Protein AF-A0A7Y7NQ68-F1 (afdb_monomer_lite)

Structure (mmCIF, N/CA/C/O backbone):
data_AF-A0A7Y7NQ68-F1
#
_entry.id   AF-A0A7Y7NQ68-F1
#
loop_
_atom_site.group_PDB
_atom_site.id
_atom_site.type_symbol
_atom_site.label_atom_id
_atom_site.label_alt_id
_atom_site.label_comp_id
_atom_site.label_asym_id
_atom_site.label_entity_id
_atom_site.label_seq_id
_atom_site.pdbx_PDB_ins_code
_atom_site.Cartn_x
_atom_site.Cartn_y
_atom_site.Cartn_z
_atom_site.occupancy
_atom_site.B_iso_or_equiv
_atom_site.auth_seq_id
_atom_site.auth_comp_id
_atom_site.auth_asym_id
_atom_site.auth_atom_id
_atom_site.pdbx_PDB_model_num
ATOM 1 N N . MET A 1 1 ? 1.092 -16.335 -10.294 1.00 65.44 1 MET A N 1
ATOM 2 C CA . MET A 1 1 ? 0.626 -16.164 -8.898 1.00 65.44 1 MET A CA 1
ATOM 3 C C . MET A 1 1 ? 0.948 -17.425 -8.107 1.00 65.44 1 MET A C 1
ATOM 5 O O . MET A 1 1 ? 1.089 -18.465 -8.743 1.00 65.44 1 MET A O 1
ATOM 9 N N . PRO A 1 2 ? 1.071 -17.362 -6.770 1.00 74.75 2 PRO A N 1
ATOM 10 C CA . PRO A 1 2 ? 1.065 -18.564 -5.931 1.00 74.75 2 PRO A CA 1
ATOM 11 C C . PRO A 1 2 ? -0.210 -19.392 -6.166 1.00 74.75 2 PRO A C 1
ATOM 13 O O . PRO A 1 2 ? -1.236 -18.831 -6.555 1.00 74.75 2 PRO A O 1
ATOM 16 N N . SER A 1 3 ? -0.164 -20.704 -5.926 1.00 80.62 3 SER A N 1
ATOM 17 C CA . SER A 1 3 ? -1.379 -21.524 -5.845 1.00 80.62 3 SER A CA 1
ATOM 18 C C . SER A 1 3 ? -2.268 -21.037 -4.694 1.00 80.62 3 SER A C 1
ATOM 20 O O . SER A 1 3 ? -1.765 -20.500 -3.706 1.00 80.62 3 SER A O 1
ATOM 22 N N . SER A 1 4 ? -3.589 -21.192 -4.834 1.00 90.38 4 SER A N 1
ATOM 23 C CA . SER A 1 4 ? -4.572 -20.734 -3.838 1.00 90.38 4 SER A CA 1
ATOM 24 C C . SER A 1 4 ? -4.444 -19.240 -3.498 1.00 90.38 4 SER A C 1
ATOM 26 O O . SER A 1 4 ? -4.345 -18.851 -2.335 1.00 90.38 4 SER A O 1
ATOM 28 N N . ALA A 1 5 ? -4.420 -18.391 -4.526 1.00 93.31 5 ALA A N 1
ATOM 29 C CA . ALA A 1 5 ? -4.319 -16.942 -4.390 1.00 93.31 5 ALA A CA 1
ATOM 30 C C . ALA A 1 5 ? -5.281 -16.219 -5.337 1.00 93.31 5 ALA A C 1
ATOM 32 O O . ALA A 1 5 ? -5.621 -16.735 -6.402 1.00 93.31 5 ALA A O 1
ATOM 33 N N . PHE A 1 6 ? -5.674 -15.001 -4.969 1.00 92.88 6 PHE A N 1
ATOM 34 C CA . PHE A 1 6 ? -6.394 -14.080 -5.844 1.00 92.88 6 PHE A CA 1
ATOM 35 C C . PHE A 1 6 ? -5.745 -12.693 -5.817 1.00 92.88 6 PHE A C 1
ATOM 37 O O . PHE A 1 6 ? -5.147 -12.280 -4.819 1.00 92.88 6 PHE A O 1
ATOM 44 N N . GLY A 1 7 ? -5.847 -11.991 -6.945 1.00 92.06 7 GLY A N 1
ATOM 45 C CA . GLY A 1 7 ? -5.339 -10.632 -7.108 1.00 92.06 7 GLY A CA 1
ATOM 46 C C . GLY A 1 7 ? -6.339 -9.579 -6.637 1.00 92.06 7 GLY A C 1
ATOM 47 O O . GLY A 1 7 ? -7.551 -9.796 -6.657 1.00 92.06 7 GLY A O 1
ATOM 48 N N . ALA A 1 8 ? -5.810 -8.435 -6.224 1.00 88.12 8 ALA A N 1
ATOM 49 C CA . ALA A 1 8 ? -6.551 -7.211 -5.971 1.00 88.12 8 ALA A CA 1
ATOM 50 C C . ALA A 1 8 ? -6.994 -6.533 -7.278 1.00 88.12 8 ALA A C 1
ATOM 52 O O . ALA A 1 8 ? -6.732 -7.021 -8.382 1.00 88.12 8 ALA A O 1
ATOM 53 N N . SER A 1 9 ? -7.647 -5.376 -7.148 1.00 82.75 9 SER A N 1
ATOM 54 C CA . SER A 1 9 ? -7.938 -4.522 -8.298 1.00 82.75 9 SER A CA 1
ATOM 55 C C . SER A 1 9 ? -6.653 -4.131 -9.035 1.00 82.75 9 SER A C 1
ATOM 57 O O . SER A 1 9 ? -5.642 -3.810 -8.413 1.00 82.75 9 SER A O 1
ATOM 59 N N . LEU A 1 10 ? -6.720 -4.125 -10.367 1.00 84.56 10 LEU A N 1
ATOM 60 C CA . LEU A 1 10 ? -5.645 -3.664 -11.256 1.00 84.56 10 LEU A CA 1
ATOM 61 C C . LEU A 1 10 ? -5.896 -2.240 -11.773 1.00 84.56 10 LEU A C 1
ATOM 63 O O . LEU A 1 10 ? -5.197 -1.740 -12.655 1.00 84.56 10 LEU A O 1
ATOM 67 N N . THR A 1 11 ? -6.931 -1.574 -11.254 1.00 74.31 11 THR A N 1
ATOM 68 C CA . THR A 1 11 ? -7.265 -0.202 -11.630 1.00 74.31 11 THR A CA 1
ATOM 69 C C . THR A 1 11 ? -6.090 0.708 -11.294 1.00 74.31 11 THR A C 1
ATOM 71 O O . THR A 1 11 ? -5.726 0.869 -10.129 1.00 74.31 11 THR A O 1
ATOM 74 N N . SER A 1 12 ? -5.488 1.310 -12.324 1.00 74.00 12 SER A N 1
ATOM 75 C CA . SER A 1 12 ? -4.336 2.221 -12.237 1.00 74.00 12 SER A CA 1
ATOM 76 C C . SER A 1 12 ? -3.005 1.624 -11.749 1.00 74.00 12 SER A C 1
ATOM 78 O O . SER A 1 12 ? -2.131 2.385 -11.343 1.00 74.00 12 SER A O 1
ATOM 80 N N . SER A 1 13 ? -2.800 0.304 -11.835 1.00 87.94 13 SER A N 1
ATOM 81 C CA . SER A 1 13 ? -1.554 -0.342 -11.383 1.00 87.94 13 SER A CA 1
ATOM 82 C C . SER A 1 13 ? -0.503 -0.580 -12.480 1.00 87.94 13 SER A C 1
ATOM 84 O O . SER A 1 13 ? 0.531 -1.197 -12.219 1.00 87.94 13 SER A O 1
ATOM 86 N N . VAL A 1 14 ? -0.746 -0.071 -13.692 1.00 92.31 14 VAL A N 1
ATOM 87 C CA . VAL A 1 14 ? 0.216 -0.064 -14.806 1.00 92.31 14 VAL A CA 1
ATOM 88 C C . VAL A 1 14 ? 1.053 1.214 -14.835 1.00 92.31 14 VAL A C 1
ATOM 90 O O . VAL A 1 14 ? 0.606 2.284 -14.386 1.00 92.31 14 VAL A O 1
ATOM 93 N N . ILE A 1 15 ? 2.267 1.107 -15.368 1.00 90.88 15 ILE A N 1
ATOM 94 C CA . ILE A 1 15 ? 3.157 2.233 -15.632 1.00 90.88 15 ILE A CA 1
ATOM 95 C C . ILE A 1 15 ? 3.900 2.046 -16.958 1.00 90.88 15 ILE A C 1
ATOM 97 O O . ILE A 1 15 ? 4.593 1.055 -17.162 1.00 90.88 15 ILE A O 1
ATOM 101 N N . ASP A 1 16 ? 3.777 3.059 -17.808 1.00 90.00 16 ASP A N 1
ATOM 102 C CA . ASP A 1 16 ? 4.680 3.375 -18.913 1.00 90.00 16 ASP A CA 1
ATOM 103 C C . ASP A 1 16 ? 5.695 4.411 -18.387 1.00 90.00 16 ASP A C 1
ATOM 105 O O . ASP A 1 16 ? 5.314 5.522 -17.976 1.00 90.00 16 ASP A O 1
ATOM 109 N N . VAL A 1 17 ? 6.970 4.021 -18.311 1.00 86.81 17 VAL A N 1
ATOM 110 C CA . VAL A 1 17 ? 8.075 4.886 -17.862 1.00 86.81 17 VAL A CA 1
ATOM 111 C C . VAL A 1 17 ? 8.651 5.730 -19.005 1.00 86.81 17 VAL A C 1
ATOM 113 O O . VAL A 1 17 ? 9.335 6.722 -18.731 1.00 86.81 17 VAL A O 1
ATOM 116 N N . ASP A 1 18 ? 8.284 5.409 -20.247 1.00 80.88 18 ASP A N 1
ATOM 117 C CA . ASP A 1 18 ? 8.721 6.011 -21.511 1.00 80.88 18 ASP A CA 1
ATOM 118 C C . ASP A 1 18 ? 7.757 7.090 -22.032 1.00 80.88 18 ASP A C 1
ATOM 120 O O . ASP A 1 18 ? 8.104 7.866 -22.925 1.00 80.88 18 ASP A O 1
ATOM 124 N N . LYS A 1 19 ? 6.558 7.212 -21.449 1.00 83.12 19 LYS A N 1
ATOM 125 C CA . LYS A 1 19 ? 5.462 8.106 -21.884 1.00 83.12 19 LYS A CA 1
ATOM 126 C C . LYS A 1 19 ? 5.825 9.576 -22.109 1.00 83.12 19 LYS A C 1
ATOM 128 O O . LYS A 1 19 ? 5.075 10.312 -22.745 1.00 83.12 19 LYS A O 1
ATOM 133 N N . TYR A 1 20 ? 6.924 10.051 -21.526 1.00 76.19 20 TYR A N 1
ATOM 134 C CA . TYR A 1 20 ? 7.375 11.439 -21.671 1.00 76.19 20 TYR A CA 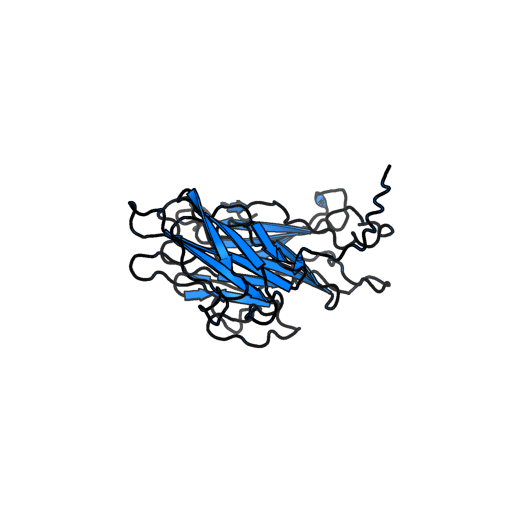1
ATOM 135 C C . TYR A 1 20 ? 8.236 11.666 -22.920 1.00 76.19 20 TYR A C 1
ATOM 137 O O . TYR A 1 20 ? 8.527 12.816 -23.247 1.00 76.19 20 TYR A O 1
ATOM 145 N N . GLN A 1 21 ? 8.627 10.602 -23.621 1.00 77.25 21 GLN A N 1
ATOM 146 C CA . GLN A 1 21 ? 9.445 10.656 -24.825 1.00 77.25 21 GLN A CA 1
ATOM 147 C C . GLN A 1 21 ? 8.806 9.818 -25.932 1.00 77.25 21 GLN A C 1
ATOM 149 O O . GLN A 1 21 ? 9.059 8.625 -26.063 1.00 77.25 21 GLN A O 1
ATOM 154 N N . ALA A 1 22 ? 8.035 10.487 -26.790 1.00 79.88 22 ALA A N 1
ATOM 155 C CA . ALA A 1 22 ? 7.333 9.867 -27.918 1.00 79.88 22 ALA A CA 1
ATOM 156 C C . ALA A 1 22 ? 8.252 9.134 -28.919 1.00 79.88 22 ALA A C 1
ATOM 158 O O . ALA A 1 22 ? 7.776 8.345 -29.727 1.00 79.88 22 ALA A O 1
ATOM 159 N N . ASN A 1 23 ? 9.561 9.402 -28.880 1.00 79.75 23 ASN A N 1
ATOM 160 C CA . ASN A 1 23 ? 10.547 8.813 -29.788 1.00 79.75 23 ASN A CA 1
ATOM 161 C C . ASN A 1 23 ? 11.142 7.492 -29.272 1.00 79.75 23 ASN A C 1
ATOM 163 O O . ASN A 1 23 ? 11.913 6.859 -29.991 1.00 79.75 23 ASN A O 1
ATOM 167 N N . LEU A 1 24 ? 10.845 7.094 -28.031 1.00 77.88 24 LEU A N 1
ATOM 168 C CA . LEU A 1 24 ? 11.312 5.820 -27.498 1.00 77.88 24 LEU A CA 1
ATOM 169 C C . LEU A 1 24 ? 10.449 4.662 -28.018 1.00 77.88 24 LEU A C 1
ATOM 171 O O . LEU A 1 24 ? 9.227 4.800 -28.058 1.00 77.88 24 LEU A O 1
ATOM 175 N N . PRO A 1 25 ? 11.044 3.497 -28.342 1.00 74.94 25 PRO A N 1
ATOM 176 C CA . PRO A 1 25 ? 10.288 2.328 -28.796 1.00 74.94 25 PRO A CA 1
ATOM 177 C C . PRO A 1 25 ? 9.204 1.841 -27.821 1.00 74.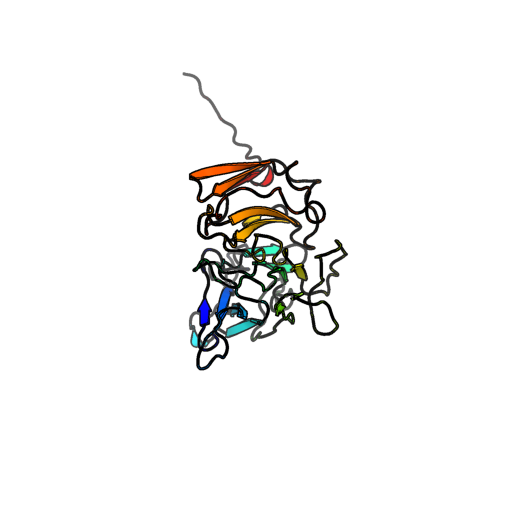94 25 PRO A C 1
ATOM 179 O O . PRO A 1 25 ? 8.238 1.233 -28.268 1.00 74.94 25 PRO A O 1
ATOM 182 N N . GLY A 1 26 ? 9.368 2.083 -26.514 1.00 78.00 26 GLY A N 1
ATOM 183 C CA . GLY A 1 26 ? 8.397 1.728 -25.473 1.00 78.00 26 GLY A CA 1
ATOM 184 C C . GLY A 1 26 ? 7.339 2.795 -25.194 1.00 78.00 26 GLY A C 1
ATOM 185 O O . GLY A 1 26 ? 6.465 2.578 -24.364 1.00 78.00 26 GLY A O 1
ATOM 186 N N . SER A 1 27 ? 7.371 3.941 -25.883 1.00 78.06 27 SER A N 1
ATOM 187 C CA . SER A 1 27 ? 6.363 4.981 -25.671 1.00 78.06 27 SER A CA 1
ATOM 188 C C . SER A 1 27 ? 4.967 4.450 -26.010 1.00 78.06 27 SER A C 1
ATOM 190 O O . SER A 1 27 ? 4.778 3.842 -27.065 1.00 78.06 27 SER A O 1
ATOM 192 N N . TYR A 1 28 ? 3.988 4.696 -25.133 1.00 81.19 28 TYR A N 1
ATOM 193 C CA . TYR A 1 28 ? 2.613 4.185 -25.230 1.00 81.19 28 TYR A CA 1
ATOM 194 C C . TYR A 1 28 ? 2.468 2.673 -24.993 1.00 81.19 28 TYR A C 1
ATOM 196 O O . TYR A 1 28 ? 1.414 2.105 -25.288 1.00 81.19 28 TYR A O 1
ATOM 204 N N . SER A 1 29 ? 3.497 2.027 -24.445 1.00 86.56 29 SER A N 1
ATOM 205 C CA . SER A 1 29 ? 3.462 0.643 -23.984 1.00 86.56 29 SER A CA 1
ATOM 206 C C . SER A 1 29 ? 3.672 0.616 -22.474 1.00 86.56 29 SER A C 1
ATOM 208 O O . SER A 1 29 ? 4.588 1.240 -21.951 1.00 86.56 29 SER A O 1
ATOM 210 N N . ASP A 1 30 ? 2.827 -0.118 -21.751 1.00 90.25 30 ASP A N 1
ATOM 211 C CA . ASP A 1 30 ? 3.028 -0.305 -20.316 1.00 90.25 30 ASP A CA 1
ATOM 212 C C . ASP A 1 30 ? 4.252 -1.205 -20.079 1.00 90.25 30 ASP A C 1
ATOM 214 O O . ASP A 1 30 ? 4.286 -2.363 -20.506 1.00 90.25 30 ASP A O 1
ATOM 218 N N . ASP A 1 31 ? 5.252 -0.697 -19.362 1.00 90.31 31 ASP A N 1
ATOM 219 C CA . ASP A 1 31 ? 6.475 -1.432 -19.032 1.00 90.31 31 ASP A CA 1
ATOM 220 C C . ASP A 1 31 ? 6.276 -2.389 -17.852 1.00 90.31 31 ASP A C 1
ATOM 222 O O . ASP A 1 31 ? 6.868 -3.476 -17.805 1.00 90.31 31 ASP A O 1
ATOM 226 N N . ALA A 1 32 ? 5.452 -1.981 -16.880 1.00 93.56 32 ALA A N 1
ATOM 227 C CA . ALA A 1 32 ? 5.202 -2.744 -15.667 1.00 93.56 32 ALA A CA 1
ATOM 228 C C . ALA A 1 32 ? 3.737 -2.703 -15.215 1.00 93.56 32 ALA A C 1
ATOM 230 O O . ALA A 1 32 ? 3.062 -1.678 -15.293 1.00 93.56 32 ALA A O 1
ATOM 231 N N . LEU A 1 33 ? 3.279 -3.828 -14.663 1.00 94.94 33 LEU A N 1
ATOM 232 C CA . LEU A 1 33 ? 1.998 -3.993 -13.979 1.00 94.94 33 LEU A CA 1
ATOM 233 C C . LEU A 1 33 ? 2.242 -4.520 -12.561 1.00 94.94 33 LEU A C 1
ATOM 235 O O . LEU A 1 33 ? 2.887 -5.556 -12.373 1.00 94.94 33 LEU A O 1
ATOM 239 N N . TYR A 1 34 ? 1.667 -3.848 -11.567 1.00 96.31 34 TYR A N 1
ATOM 240 C CA . TYR A 1 34 ? 1.737 -4.253 -10.164 1.00 96.31 34 TYR A CA 1
ATOM 241 C C . TYR A 1 34 ? 0.428 -4.881 -9.696 1.00 96.31 34 TYR A C 1
ATOM 243 O O . TYR A 1 34 ? -0.662 -4.404 -10.013 1.00 96.31 34 TYR A O 1
ATOM 251 N N . ILE A 1 35 ? 0.532 -5.969 -8.934 1.00 95.88 35 ILE A N 1
ATOM 252 C CA . ILE A 1 35 ? -0.625 -6.755 -8.501 1.00 95.88 35 ILE A CA 1
ATOM 253 C C . ILE A 1 35 ? -0.494 -7.043 -7.010 1.00 95.88 35 ILE A C 1
ATOM 255 O O . ILE A 1 35 ? 0.313 -7.881 -6.601 1.00 95.88 35 ILE A O 1
ATOM 259 N N . GLY A 1 36 ? -1.303 -6.367 -6.195 1.00 95.94 36 GLY A N 1
ATOM 260 C CA . GLY A 1 36 ? -1.551 -6.804 -4.823 1.00 95.94 36 GLY A CA 1
ATOM 261 C C . GLY A 1 36 ? -2.242 -8.165 -4.843 1.00 95.94 36 GLY A C 1
ATOM 262 O O . GLY A 1 36 ? -3.072 -8.420 -5.715 1.00 95.94 36 GLY A O 1
ATOM 263 N N . TYR A 1 37 ? -1.889 -9.069 -3.937 1.00 95.75 37 TYR A N 1
ATOM 264 C CA . TYR A 1 37 ? -2.550 -10.367 -3.859 1.00 95.75 37 TYR A CA 1
ATOM 265 C C . TYR A 1 37 ? -2.748 -10.831 -2.425 1.00 95.75 37 TYR A C 1
ATOM 267 O O . TYR A 1 37 ? -2.027 -10.453 -1.498 1.00 95.75 37 TYR A O 1
ATOM 275 N N . THR A 1 38 ? -3.726 -11.717 -2.280 1.00 94.94 38 THR A N 1
ATOM 276 C CA . THR A 1 38 ? -4.011 -12.468 -1.062 1.00 94.94 38 THR A CA 1
ATOM 277 C C . THR A 1 38 ? -3.884 -13.953 -1.372 1.00 94.94 38 THR A C 1
ATOM 279 O O . THR A 1 38 ? -4.321 -14.404 -2.432 1.00 94.94 38 THR A O 1
ATOM 282 N N . ARG A 1 39 ? -3.278 -14.719 -0.466 1.00 93.62 39 ARG A N 1
ATOM 283 C CA . ARG A 1 39 ? -3.141 -16.172 -0.583 1.00 93.62 39 ARG A CA 1
ATOM 284 C C . ARG A 1 39 ? -3.600 -16.895 0.672 1.00 93.62 39 ARG A C 1
ATOM 286 O O . ARG A 1 39 ? -3.492 -16.373 1.784 1.00 93.62 39 ARG A O 1
ATOM 293 N N . GLY A 1 40 ? -4.102 -18.096 0.439 1.00 91.94 40 GLY A N 1
ATOM 294 C CA . GLY A 1 40 ? -4.511 -19.039 1.456 1.00 91.94 40 GLY A CA 1
ATOM 295 C C . GLY A 1 40 ? -3.327 -19.748 2.108 1.00 91.94 40 GLY A C 1
ATOM 296 O O . GLY A 1 40 ? -2.364 -20.103 1.430 1.00 91.94 40 GLY A O 1
ATOM 297 N N . GLU A 1 41 ? -3.428 -19.995 3.407 1.00 86.56 41 GLU A N 1
ATOM 298 C CA . GLU A 1 41 ? -2.540 -20.859 4.176 1.00 86.56 41 GLU A CA 1
ATOM 299 C C . GLU A 1 41 ? -3.365 -21.886 4.981 1.00 86.56 41 GLU A C 1
ATOM 301 O O . GLU A 1 41 ? -4.429 -21.531 5.500 1.00 86.56 41 GLU A O 1
ATOM 306 N N . PRO A 1 42 ? -2.905 -23.148 5.085 1.00 87.75 42 PRO A N 1
ATOM 307 C CA . PRO A 1 42 ? -1.833 -23.731 4.275 1.00 87.75 42 PRO A CA 1
ATOM 308 C C . PRO A 1 42 ? -2.238 -23.795 2.791 1.00 87.75 42 PRO A C 1
ATOM 310 O O . PRO A 1 42 ? -3.392 -24.047 2.458 1.00 87.75 42 PRO A O 1
ATOM 313 N N . VAL A 1 43 ? -1.282 -23.592 1.880 1.00 84.06 43 VAL A N 1
ATOM 314 C CA . VAL A 1 43 ? -1.536 -23.444 0.427 1.00 84.06 43 VAL A CA 1
ATOM 315 C C . VAL A 1 43 ? -2.392 -24.569 -0.185 1.00 84.06 43 VAL A C 1
ATOM 317 O O . VAL A 1 43 ? -3.225 -24.306 -1.054 1.00 84.06 43 VAL A O 1
ATOM 320 N N . ALA A 1 44 ? -2.198 -25.819 0.249 1.00 86.69 44 ALA A N 1
ATOM 321 C CA . ALA A 1 44 ? -2.893 -26.984 -0.308 1.00 86.69 44 ALA A CA 1
ATOM 322 C C . ALA A 1 44 ? -4.373 -27.077 0.106 1.00 86.69 44 ALA A C 1
ATOM 324 O O . ALA A 1 44 ? -5.194 -27.565 -0.665 1.00 86.69 44 ALA A O 1
ATOM 325 N N . THR A 1 45 ? -4.712 -26.616 1.313 1.00 88.69 45 THR A N 1
ATOM 326 C CA . THR A 1 45 ? -6.076 -26.621 1.868 1.00 88.69 45 THR A CA 1
ATOM 327 C C . THR A 1 45 ? -6.298 -25.330 2.661 1.00 88.69 45 THR A C 1
ATOM 329 O O . THR A 1 45 ? -6.234 -25.341 3.887 1.00 88.69 45 THR A O 1
ATOM 332 N N . PRO A 1 46 ? -6.506 -24.192 1.972 1.00 89.94 46 PRO A N 1
ATOM 333 C CA . PRO A 1 46 ? -6.606 -22.890 2.621 1.00 89.94 46 PRO A CA 1
ATOM 334 C C . PRO A 1 46 ? -7.674 -22.841 3.712 1.00 89.94 46 PRO A C 1
ATOM 336 O O . PRO A 1 46 ? -8.864 -22.961 3.419 1.00 89.94 46 PRO A O 1
ATOM 339 N N . THR A 1 47 ? -7.257 -22.596 4.951 1.00 88.31 47 THR A N 1
ATOM 340 C CA . THR A 1 47 ? -8.161 -22.300 6.073 1.00 88.31 47 THR A CA 1
ATOM 341 C C . THR A 1 47 ? -8.137 -20.819 6.423 1.00 88.31 47 THR A C 1
ATOM 343 O O . THR A 1 47 ? -9.160 -20.266 6.815 1.00 88.31 47 THR A O 1
ATOM 346 N N . ASP A 1 48 ? -7.000 -20.158 6.192 1.00 88.44 48 ASP A N 1
ATOM 347 C CA . ASP A 1 48 ? -6.784 -18.748 6.491 1.00 88.44 48 ASP A CA 1
ATOM 348 C C . ASP A 1 48 ? -6.280 -17.987 5.268 1.00 88.44 48 ASP A C 1
ATOM 350 O O . ASP A 1 48 ? -5.397 -18.444 4.554 1.00 88.44 48 ASP A O 1
ATOM 354 N N . TRP A 1 49 ? -6.786 -16.775 5.047 1.00 92.44 49 TRP A N 1
ATOM 355 C CA . TRP A 1 49 ? -6.411 -15.930 3.902 1.00 92.44 49 TRP A CA 1
ATOM 356 C C . TRP A 1 49 ? -5.677 -14.666 4.359 1.00 92.44 49 TRP A C 1
ATOM 358 O O . TRP A 1 49 ? -5.982 -13.551 3.942 1.00 92.44 49 TRP A O 1
ATOM 368 N N . ASN A 1 50 ? -4.736 -14.836 5.286 1.00 91.38 50 ASN A N 1
ATOM 369 C CA . ASN A 1 50 ? -4.071 -13.729 5.986 1.00 91.38 50 ASN A CA 1
ATOM 370 C C . ASN A 1 50 ? -2.626 -13.512 5.500 1.00 91.38 50 ASN A C 1
ATOM 372 O O . ASN A 1 50 ? -1.845 -12.799 6.129 1.00 91.38 50 ASN A O 1
ATOM 376 N N . LYS A 1 51 ? -2.247 -14.137 4.379 1.00 91.75 51 LYS A N 1
ATOM 377 C CA . LYS A 1 51 ? -0.951 -13.953 3.716 1.00 91.75 51 LYS A CA 1
ATOM 378 C C . LYS A 1 51 ? -1.146 -13.366 2.324 1.00 91.75 51 LYS A C 1
ATOM 380 O O . LYS A 1 51 ? -2.239 -13.379 1.766 1.00 91.75 51 LYS A O 1
ATOM 385 N N . GLY A 1 52 ? -0.070 -12.834 1.762 1.00 94.25 52 GLY A N 1
ATOM 386 C CA . GLY A 1 52 ? -0.120 -12.118 0.497 1.00 94.25 52 GLY A CA 1
ATOM 387 C C . GLY A 1 52 ? 1.104 -11.243 0.291 1.00 94.25 52 GLY A C 1
ATOM 388 O O . GLY A 1 52 ? 2.112 -11.388 0.989 1.00 94.25 52 GLY A O 1
ATOM 389 N N . GLY A 1 53 ? 1.002 -10.340 -0.676 1.00 95.31 53 GLY A N 1
ATOM 390 C CA . GLY A 1 53 ? 2.052 -9.386 -0.992 1.00 95.31 53 GLY A CA 1
ATOM 391 C C . GLY A 1 53 ? 1.804 -8.680 -2.316 1.00 95.31 53 GLY A C 1
ATOM 392 O O . GLY A 1 53 ? 0.658 -8.461 -2.704 1.00 95.31 53 GLY A O 1
ATOM 393 N N . VAL A 1 54 ? 2.888 -8.345 -3.015 1.00 96.50 54 VAL A N 1
ATOM 394 C CA . VAL A 1 54 ? 2.842 -7.629 -4.294 1.00 96.50 54 VAL A CA 1
ATOM 395 C C . VAL A 1 54 ? 3.649 -8.380 -5.346 1.00 96.50 54 VAL A C 1
ATOM 397 O O . VAL A 1 54 ? 4.810 -8.736 -5.128 1.00 96.50 54 VAL A O 1
ATOM 400 N N . LEU A 1 55 ? 3.026 -8.613 -6.497 1.00 96.06 55 LEU A N 1
ATOM 401 C CA . LEU A 1 55 ? 3.668 -9.114 -7.706 1.00 96.06 55 LEU A CA 1
ATOM 402 C C . LEU A 1 55 ? 3.967 -7.963 -8.663 1.00 96.06 55 LEU A C 1
ATOM 404 O O . LEU A 1 55 ? 3.274 -6.945 -8.672 1.00 96.06 55 LEU A O 1
ATOM 408 N N . ARG A 1 56 ? 4.965 -8.188 -9.509 1.00 95.81 56 ARG A N 1
ATOM 409 C CA . ARG A 1 56 ? 5.330 -7.347 -10.642 1.00 95.81 56 ARG A CA 1
ATOM 410 C C . ARG A 1 56 ? 5.344 -8.189 -11.899 1.00 95.81 56 ARG A C 1
ATOM 412 O O . ARG A 1 56 ? 5.984 -9.240 -11.920 1.00 95.81 56 ARG A O 1
ATOM 419 N N . LEU A 1 57 ? 4.672 -7.706 -12.928 1.00 94.69 57 LEU A N 1
ATOM 420 C CA . LEU A 1 57 ? 4.786 -8.187 -14.293 1.00 94.69 57 LEU A CA 1
ATOM 421 C C . LEU A 1 57 ? 5.545 -7.130 -15.094 1.00 94.69 57 LEU A C 1
ATOM 423 O O . LEU A 1 57 ? 5.141 -5.973 -15.092 1.00 94.69 57 LEU A O 1
ATOM 427 N N . LEU A 1 58 ? 6.641 -7.524 -15.739 1.00 94.38 58 LEU A N 1
ATOM 428 C CA . LEU A 1 58 ? 7.438 -6.680 -16.629 1.00 94.38 58 LEU A CA 1
ATOM 429 C C . LEU A 1 58 ? 7.257 -7.147 -18.069 1.00 94.38 58 LEU A C 1
ATOM 431 O O . LEU A 1 58 ? 7.432 -8.335 -18.350 1.00 94.38 58 LEU A O 1
ATOM 435 N N . THR A 1 59 ? 6.916 -6.220 -18.962 1.00 92.25 59 THR A N 1
ATOM 436 C CA . THR A 1 59 ? 6.648 -6.515 -20.379 1.00 92.25 59 THR A CA 1
ATOM 437 C C . THR A 1 59 ? 7.898 -6.412 -21.248 1.00 92.25 59 THR A C 1
ATOM 439 O O . THR A 1 59 ? 7.968 -7.034 -22.307 1.00 92.25 59 THR A O 1
ATOM 442 N N . TYR A 1 60 ? 8.889 -5.626 -20.809 1.00 88.19 60 TYR A N 1
ATOM 443 C CA . TYR A 1 60 ? 10.115 -5.310 -21.554 1.00 88.19 60 TYR A CA 1
ATOM 444 C C . TYR A 1 60 ? 9.857 -4.759 -22.966 1.00 88.19 60 TYR A C 1
ATOM 446 O O . TYR A 1 60 ? 10.651 -4.998 -23.882 1.00 88.19 60 TYR A O 1
ATOM 454 N N . ASN A 1 61 ? 8.728 -4.068 -23.158 1.00 85.31 61 ASN A N 1
ATOM 455 C CA . ASN A 1 61 ? 8.277 -3.581 -24.465 1.00 85.31 61 ASN A CA 1
ATOM 456 C C . ASN A 1 61 ? 8.197 -4.693 -25.525 1.00 85.31 61 ASN A C 1
ATOM 458 O O . ASN A 1 61 ? 8.428 -4.474 -26.713 1.00 85.31 61 ASN A O 1
ATOM 462 N N . GLN A 1 62 ? 7.897 -5.919 -25.086 1.00 86.94 62 GLN A N 1
ATOM 463 C CA . GLN A 1 62 ? 7.720 -7.074 -25.955 1.00 86.94 62 GLN A CA 1
ATOM 464 C C . GLN A 1 62 ? 6.239 -7.306 -26.226 1.00 86.94 62 GLN A C 1
ATOM 466 O O . GLN A 1 62 ? 5.437 -7.409 -25.301 1.00 86.94 62 GLN A O 1
ATOM 471 N N . PHE A 1 63 ? 5.887 -7.487 -27.497 1.00 86.94 63 PHE A N 1
ATOM 472 C CA . PHE A 1 63 ? 4.516 -7.818 -27.888 1.00 86.94 63 PHE A CA 1
ATOM 473 C C . PHE A 1 63 ? 4.083 -9.212 -27.404 1.00 86.94 63 PHE A C 1
ATOM 475 O O . PHE A 1 63 ? 2.914 -9.435 -27.106 1.00 86.94 63 PHE A O 1
ATOM 482 N N . SER A 1 64 ? 5.021 -10.164 -27.332 1.00 90.94 64 SER A N 1
ATOM 483 C CA . SER A 1 64 ? 4.731 -11.544 -26.932 1.00 90.94 64 SER A CA 1
ATOM 484 C C . SER A 1 64 ? 4.721 -11.697 -25.406 1.00 90.94 64 SER A C 1
ATOM 486 O O . SER A 1 64 ? 5.774 -11.513 -24.787 1.00 90.94 64 SER A O 1
ATOM 488 N N . PRO A 1 65 ? 3.606 -12.148 -24.793 1.00 91.44 65 PRO A N 1
ATOM 489 C CA . PRO A 1 65 ? 3.544 -12.409 -23.355 1.00 91.44 65 PRO A CA 1
ATOM 490 C C . PRO A 1 65 ? 4.503 -13.499 -22.868 1.00 91.44 65 PRO A C 1
ATOM 492 O O . PRO A 1 65 ? 4.822 -13.551 -21.685 1.00 91.44 65 PRO A O 1
ATOM 495 N N . ALA A 1 66 ? 4.996 -14.359 -23.767 1.00 92.62 66 ALA A N 1
ATOM 496 C CA . ALA A 1 66 ? 6.005 -15.364 -23.434 1.00 92.62 66 ALA A CA 1
ATOM 497 C C . ALA A 1 66 ? 7.353 -14.744 -23.024 1.00 92.62 66 ALA A C 1
ATOM 499 O O . ALA A 1 66 ? 8.145 -15.397 -22.351 1.00 92.62 66 ALA A O 1
ATOM 500 N N . ASN A 1 67 ? 7.597 -13.488 -23.411 1.00 90.81 67 ASN A N 1
ATOM 501 C CA . ASN A 1 67 ? 8.800 -12.740 -23.054 1.00 90.81 67 ASN A CA 1
ATOM 502 C C . ASN A 1 67 ? 8.595 -11.861 -21.811 1.00 90.81 67 ASN A C 1
ATOM 504 O O . ASN A 1 67 ? 9.520 -11.162 -21.399 1.00 90.81 67 ASN A O 1
ATOM 508 N N . TRP A 1 68 ? 7.394 -11.859 -21.227 1.00 92.75 68 TRP A N 1
ATOM 509 C CA . TRP A 1 68 ? 7.108 -11.107 -20.011 1.00 92.75 68 TRP A CA 1
ATOM 510 C C . TRP A 1 68 ? 7.586 -11.881 -18.786 1.00 92.75 68 TRP A C 1
ATOM 512 O O . TRP A 1 68 ? 7.537 -13.110 -18.739 1.00 92.75 68 TRP A O 1
ATOM 522 N N . SER A 1 69 ? 8.022 -11.155 -17.760 1.00 94.06 69 SER A N 1
ATOM 523 C CA . SER A 1 69 ? 8.498 -11.750 -16.510 1.00 94.06 69 SER A CA 1
ATOM 524 C C . SER A 1 69 ? 7.579 -11.387 -15.357 1.00 94.06 69 SER A C 1
ATOM 526 O O . SER A 1 69 ? 7.320 -10.211 -15.106 1.00 94.06 69 SER A O 1
ATOM 528 N N . VAL A 1 70 ? 7.108 -12.398 -14.621 1.00 93.75 70 VAL A N 1
ATOM 529 C CA . VAL A 1 70 ? 6.350 -12.210 -13.380 1.00 93.75 70 VAL A CA 1
ATOM 530 C C . VAL A 1 70 ? 7.239 -12.552 -12.192 1.00 93.75 70 VAL A C 1
ATOM 532 O O . VAL A 1 70 ? 7.818 -13.632 -12.122 1.00 93.75 70 VAL A O 1
ATOM 535 N N . SER A 1 71 ? 7.319 -11.647 -11.223 1.00 95.00 71 SER A N 1
ATOM 536 C CA . SER A 1 71 ? 8.153 -11.792 -10.028 1.00 95.00 71 SER A CA 1
ATOM 537 C C . SER A 1 71 ? 7.440 -11.263 -8.784 1.00 95.00 71 SER A C 1
ATOM 539 O O . SER A 1 71 ? 6.480 -10.498 -8.872 1.00 95.00 71 SER A O 1
ATOM 541 N N . LYS A 1 72 ? 7.877 -11.706 -7.602 1.00 94.81 72 LYS A N 1
ATOM 542 C CA . LYS A 1 72 ? 7.386 -11.190 -6.318 1.00 94.81 72 LYS A CA 1
ATOM 543 C C . LYS A 1 72 ? 8.245 -9.995 -5.921 1.00 94.81 72 LYS A C 1
ATOM 545 O O . LYS A 1 72 ? 9.458 -10.140 -5.832 1.00 94.81 72 LYS A O 1
ATOM 550 N N . ILE A 1 73 ? 7.627 -8.850 -5.643 1.00 95.00 73 ILE A N 1
ATOM 551 C CA . ILE A 1 73 ? 8.329 -7.739 -4.987 1.00 95.00 73 ILE A CA 1
ATOM 552 C C . ILE A 1 73 ? 8.351 -7.985 -3.483 1.00 95.00 73 ILE A C 1
ATOM 554 O O . ILE A 1 73 ? 9.403 -7.895 -2.868 1.00 95.00 73 ILE A O 1
ATOM 558 N N . LEU A 1 74 ? 7.198 -8.324 -2.905 1.00 94.62 74 LEU A N 1
ATOM 559 C CA . LEU A 1 74 ? 7.042 -8.658 -1.491 1.00 94.62 74 LEU A CA 1
ATOM 560 C C . LEU A 1 74 ? 6.100 -9.854 -1.337 1.00 94.62 74 LEU A C 1
ATOM 562 O O . LEU A 1 74 ? 5.177 -10.047 -2.132 1.00 94.62 74 LEU A O 1
ATOM 566 N N . ASP A 1 75 ? 6.319 -10.647 -0.294 1.00 93.62 75 ASP A N 1
ATOM 567 C CA . ASP A 1 75 ? 5.497 -11.798 0.083 1.00 93.62 75 ASP A CA 1
ATOM 568 C C . ASP A 1 75 ? 5.533 -11.963 1.607 1.00 93.62 75 ASP A C 1
ATOM 570 O O . ASP A 1 75 ? 6.493 -11.567 2.257 1.00 93.62 75 ASP A O 1
ATOM 574 N N . GLY A 1 76 ? 4.482 -12.533 2.189 1.00 92.06 76 GLY A N 1
ATOM 575 C CA . GLY A 1 76 ? 4.387 -12.780 3.627 1.00 92.06 76 GLY A CA 1
ATOM 576 C C . GLY A 1 76 ? 4.123 -11.533 4.476 1.00 92.06 76 GLY A C 1
ATOM 577 O O . GLY A 1 76 ? 4.154 -11.628 5.703 1.00 92.06 76 GLY A O 1
ATOM 578 N N . ILE A 1 77 ? 3.825 -10.387 3.858 1.00 94.00 77 ILE A N 1
ATOM 579 C CA . ILE A 1 77 ? 3.530 -9.123 4.556 1.00 94.00 77 ILE A CA 1
ATOM 580 C C . ILE A 1 77 ? 2.081 -9.014 5.050 1.00 94.00 77 ILE A C 1
ATOM 582 O O . ILE A 1 77 ? 1.788 -8.170 5.887 1.00 94.00 77 ILE A O 1
ATOM 586 N N . GLY A 1 78 ? 1.188 -9.870 4.551 1.00 94.25 78 GLY A N 1
ATOM 587 C CA . GLY A 1 78 ? -0.256 -9.800 4.792 1.00 94.25 78 GLY A CA 1
ATOM 588 C C . GLY A 1 78 ? -1.041 -9.724 3.477 1.00 94.25 78 GLY A C 1
ATOM 589 O O . GLY A 1 78 ? -0.431 -9.642 2.407 1.00 94.25 78 GLY A O 1
ATOM 590 N N . PRO A 1 79 ? -2.380 -9.799 3.521 1.00 95.38 79 PRO A N 1
ATOM 591 C CA . PRO A 1 79 ? -3.213 -9.692 2.326 1.00 95.38 79 PRO A CA 1
ATOM 592 C C . PRO A 1 79 ? -3.130 -8.275 1.750 1.00 95.38 79 PRO A C 1
ATOM 594 O O . PRO A 1 79 ? -3.260 -7.312 2.496 1.00 95.38 79 PRO A O 1
ATOM 597 N N . VAL A 1 80 ? -2.957 -8.124 0.437 1.00 95.88 80 VAL A N 1
ATOM 598 C CA . VAL A 1 80 ? -3.097 -6.824 -0.245 1.00 95.88 80 VAL A CA 1
ATOM 599 C C . VAL A 1 80 ? -4.328 -6.912 -1.138 1.00 95.88 80 VAL A C 1
ATOM 601 O O . VAL A 1 80 ? -4.296 -7.604 -2.154 1.00 95.88 80 VAL A O 1
ATOM 604 N N . ALA A 1 81 ? -5.430 -6.282 -0.718 1.00 93.31 81 ALA A N 1
ATOM 605 C CA . ALA A 1 81 ? -6.726 -6.366 -1.401 1.00 93.31 81 ALA A CA 1
ATOM 606 C C . ALA A 1 81 ? -7.112 -5.098 -2.190 1.00 93.31 81 ALA A C 1
ATOM 608 O O . ALA A 1 81 ? -8.026 -5.162 -3.015 1.00 93.31 81 ALA A O 1
ATOM 609 N N . SER A 1 82 ? -6.435 -3.970 -1.953 1.00 92.19 82 SER A N 1
ATOM 610 C CA . SER A 1 82 ? -6.566 -2.734 -2.739 1.00 92.19 82 SER A CA 1
ATOM 611 C C . SER A 1 82 ? -5.561 -2.695 -3.894 1.00 92.19 82 SER A C 1
ATOM 613 O O . SER A 1 82 ? -4.604 -3.473 -3.922 1.00 92.19 82 SER A O 1
ATOM 615 N N . THR A 1 83 ? -5.742 -1.761 -4.829 1.00 92.38 83 THR A N 1
ATOM 616 C CA . THR A 1 83 ? -4.763 -1.514 -5.896 1.00 92.38 83 THR A CA 1
ATOM 617 C C . THR A 1 83 ? -3.394 -1.100 -5.342 1.00 92.38 83 THR A C 1
ATOM 619 O O . THR A 1 83 ? -3.284 -0.564 -4.232 1.00 92.38 83 THR A O 1
ATOM 622 N N . VAL A 1 84 ? -2.348 -1.332 -6.138 1.00 95.38 84 VAL A N 1
ATOM 623 C CA . VAL A 1 84 ? -0.993 -0.830 -5.884 1.00 95.38 84 VAL A CA 1
ATOM 624 C C . VAL A 1 84 ? -0.824 0.476 -6.646 1.00 95.38 84 VAL A C 1
ATOM 626 O O . VAL A 1 84 ? -0.696 0.491 -7.872 1.00 95.38 84 VAL A O 1
ATOM 629 N N . THR A 1 85 ? -0.829 1.581 -5.909 1.00 94.56 85 THR A N 1
ATOM 630 C CA . THR A 1 85 ? -0.665 2.921 -6.469 1.00 94.56 85 THR A CA 1
ATOM 631 C C . THR A 1 85 ? 0.813 3.206 -6.699 1.00 94.56 85 THR A C 1
ATOM 633 O O . THR A 1 85 ? 1.663 2.776 -5.929 1.00 94.56 85 THR A O 1
ATOM 636 N N . ARG A 1 86 ? 1.138 3.958 -7.749 1.00 92.69 86 ARG A N 1
ATOM 637 C CA . ARG A 1 86 ? 2.517 4.246 -8.158 1.00 92.69 86 ARG A CA 1
ATOM 638 C C . ARG A 1 86 ? 2.788 5.731 -8.356 1.00 92.69 86 ARG A C 1
ATOM 640 O O . ARG A 1 86 ? 1.905 6.452 -8.827 1.00 92.69 86 ARG A O 1
ATOM 647 N N . LEU A 1 87 ? 4.021 6.147 -8.075 1.00 90.19 87 LEU A N 1
ATOM 648 C CA . LEU A 1 87 ? 4.593 7.439 -8.464 1.00 90.19 87 LEU A CA 1
ATOM 649 C C . LEU A 1 87 ? 5.972 7.237 -9.086 1.00 90.19 87 LEU A C 1
ATOM 651 O O . LEU A 1 87 ? 6.766 6.439 -8.601 1.00 90.19 87 LEU A O 1
ATOM 655 N N . GLN A 1 88 ? 6.277 8.007 -10.124 1.00 88.12 88 GLN A N 1
ATOM 656 C CA . GLN A 1 88 ? 7.612 8.053 -10.712 1.00 88.12 88 GLN A CA 1
ATOM 657 C C . GLN A 1 88 ? 8.324 9.313 -10.217 1.00 88.12 88 GLN A C 1
ATOM 659 O O . GLN A 1 88 ? 7.936 10.430 -10.566 1.00 88.12 88 GLN A O 1
ATOM 664 N N . ASP A 1 89 ? 9.359 9.132 -9.403 1.00 83.19 89 ASP A N 1
ATOM 665 C CA . ASP A 1 89 ? 10.268 10.200 -9.004 1.00 83.19 89 ASP A CA 1
ATOM 666 C C . ASP A 1 89 ? 11.303 10.401 -10.111 1.00 83.19 89 ASP A C 1
ATOM 668 O O . ASP A 1 89 ? 12.207 9.587 -10.296 1.00 83.19 89 ASP A O 1
ATOM 672 N N . LYS A 1 90 ? 11.154 11.498 -10.854 1.00 77.69 90 LYS A N 1
ATOM 673 C CA . LYS A 1 90 ? 12.047 11.861 -11.959 1.00 77.69 90 LYS A CA 1
ATOM 674 C C . LYS A 1 90 ? 13.386 12.431 -11.501 1.00 77.69 90 LYS A C 1
ATOM 676 O O . LYS A 1 90 ? 14.320 12.444 -12.284 1.00 77.69 90 LYS A O 1
ATOM 681 N N . THR A 1 91 ? 13.468 12.929 -10.270 1.00 79.31 91 THR A N 1
ATOM 682 C CA . THR A 1 91 ? 14.675 13.584 -9.745 1.00 79.31 91 THR A CA 1
ATOM 683 C C . THR A 1 91 ? 15.637 12.561 -9.157 1.00 79.31 91 THR A C 1
ATOM 685 O O . THR A 1 91 ? 16.849 12.744 -9.203 1.00 79.31 91 THR A O 1
ATOM 688 N N . LYS A 1 92 ? 15.095 11.503 -8.544 1.00 80.50 92 LYS A N 1
ATOM 689 C CA . LYS A 1 92 ? 15.873 10.400 -7.959 1.00 80.50 92 LYS A CA 1
ATOM 690 C C . LYS A 1 92 ? 15.746 9.095 -8.736 1.00 80.50 92 LYS A C 1
ATOM 692 O O . LYS A 1 92 ? 16.219 8.077 -8.243 1.00 80.50 92 LYS A O 1
ATOM 697 N N . HIS A 1 93 ? 15.078 9.136 -9.888 1.00 83.19 93 HIS A N 1
ATOM 698 C CA . HIS A 1 93 ? 14.915 8.017 -10.811 1.00 83.19 93 HIS A CA 1
ATOM 699 C C . HIS A 1 93 ? 14.398 6.744 -10.127 1.00 83.19 93 HIS A C 1
ATOM 701 O O . HIS A 1 93 ? 14.923 5.653 -10.319 1.00 83.19 93 HIS A O 1
ATOM 707 N N . ASN A 1 94 ? 13.336 6.885 -9.329 1.00 88.62 94 ASN A N 1
ATOM 708 C CA . ASN A 1 94 ? 12.696 5.768 -8.634 1.00 88.62 94 ASN A CA 1
ATOM 709 C C . ASN A 1 94 ? 11.248 5.600 -9.092 1.00 88.62 94 ASN A C 1
ATOM 711 O O . ASN A 1 94 ? 10.517 6.582 -9.231 1.00 88.62 94 ASN A O 1
ATOM 715 N N . VAL A 1 95 ? 10.799 4.354 -9.223 1.00 92.69 95 VAL A N 1
ATOM 716 C CA . VAL A 1 95 ? 9.368 4.032 -9.237 1.00 92.69 95 VAL A CA 1
ATOM 717 C C . VAL A 1 95 ? 8.968 3.635 -7.824 1.00 92.69 95 VAL A C 1
ATOM 719 O O . VAL A 1 95 ? 9.424 2.620 -7.300 1.00 92.69 95 VAL A O 1
ATOM 722 N N . TRP A 1 96 ? 8.136 4.460 -7.201 1.00 94.56 96 TRP A N 1
ATOM 723 C CA . TRP A 1 96 ? 7.564 4.218 -5.888 1.00 94.56 96 TRP A CA 1
ATOM 724 C C . TRP A 1 96 ? 6.214 3.523 -5.997 1.00 94.56 96 TRP A C 1
ATOM 726 O O . TRP A 1 96 ? 5.395 3.884 -6.843 1.00 94.56 96 TRP A O 1
ATOM 736 N N . LEU A 1 97 ? 5.969 2.579 -5.094 1.00 96.50 97 LEU A N 1
ATOM 737 C CA . LEU A 1 97 ? 4.743 1.805 -4.965 1.00 96.50 97 LEU A CA 1
ATOM 738 C C . LEU A 1 97 ? 4.163 1.996 -3.564 1.00 96.50 97 LEU A C 1
ATOM 740 O O . LEU A 1 97 ? 4.872 1.845 -2.567 1.00 96.50 97 LEU A O 1
ATOM 744 N N . TYR A 1 98 ? 2.868 2.285 -3.504 1.00 97.00 98 TYR A N 1
ATOM 745 C CA . TYR A 1 98 ? 2.112 2.562 -2.292 1.00 97.00 98 TYR A CA 1
ATOM 746 C C . TYR A 1 98 ? 0.895 1.660 -2.206 1.00 97.00 98 TYR A C 1
ATOM 748 O O . TYR A 1 98 ? 0.102 1.558 -3.144 1.00 97.00 98 TYR A O 1
ATOM 756 N N . PHE A 1 99 ? 0.756 1.008 -1.064 1.00 96.81 99 PHE A N 1
ATOM 757 C CA . PHE A 1 99 ? -0.347 0.109 -0.763 1.00 96.81 99 PHE A CA 1
ATOM 758 C C . PHE A 1 99 ? -0.400 -0.114 0.748 1.00 96.81 99 PHE A C 1
ATOM 760 O O . PHE A 1 99 ? 0.572 0.132 1.466 1.00 96.81 99 PHE A O 1
ATOM 767 N N . GLY A 1 100 ? -1.537 -0.593 1.235 1.00 96.69 100 GLY A N 1
ATOM 768 C CA . GLY A 1 100 ? -1.652 -1.105 2.592 1.00 96.69 100 GLY A CA 1
ATOM 769 C C . GLY A 1 100 ? -2.087 -2.558 2.579 1.00 96.69 100 GLY A C 1
ATOM 770 O O . GLY A 1 100 ? -2.698 -3.024 1.615 1.00 96.69 100 GLY A O 1
ATOM 771 N N . THR A 1 101 ? -1.767 -3.280 3.645 1.00 97.00 101 THR A N 1
ATOM 772 C CA . THR A 1 101 ? -2.298 -4.625 3.841 1.00 97.00 101 THR A CA 1
ATOM 773 C C . THR A 1 101 ? -3.654 -4.568 4.540 1.00 97.00 101 THR A C 1
ATOM 775 O O . THR A 1 101 ? -4.004 -3.614 5.244 1.00 97.00 101 THR A O 1
ATOM 778 N N . GLY A 1 102 ? -4.459 -5.591 4.299 1.00 94.94 102 GLY A N 1
ATOM 779 C CA . GLY A 1 102 ? -5.822 -5.658 4.773 1.00 94.94 102 GLY A CA 1
ATOM 780 C C . GLY A 1 102 ? -6.755 -6.352 3.802 1.00 94.94 102 GLY A C 1
ATOM 781 O O . GLY A 1 102 ? -6.595 -6.298 2.584 1.00 94.94 102 GLY A O 1
ATOM 782 N N . ARG A 1 103 ? -7.784 -6.979 4.370 1.00 92.19 103 ARG A N 1
ATOM 783 C CA . ARG A 1 103 ? -8.986 -7.399 3.652 1.00 92.19 103 ARG A CA 1
ATOM 784 C C . ARG A 1 103 ? -10.204 -7.280 4.557 1.00 92.19 103 ARG A C 1
ATOM 786 O O . ARG A 1 103 ? -10.090 -7.339 5.785 1.00 92.19 103 ARG A O 1
ATOM 793 N N . TYR A 1 104 ? -11.360 -7.105 3.933 1.00 92.19 104 TYR A N 1
ATOM 794 C CA . TYR A 1 104 ? -12.649 -7.082 4.612 1.00 92.19 104 TYR A CA 1
ATOM 795 C C . TYR A 1 104 ? -13.747 -7.519 3.638 1.00 92.19 104 TYR A C 1
ATOM 797 O O . TYR A 1 104 ? -14.482 -6.707 3.078 1.00 92.19 104 TYR A O 1
ATOM 805 N N . PHE A 1 105 ? -13.792 -8.820 3.365 1.00 88.75 105 PHE A N 1
ATOM 806 C CA . PHE A 1 105 ? -14.868 -9.469 2.615 1.00 88.75 105 PHE A CA 1
ATOM 807 C C . PHE A 1 105 ? -15.938 -10.015 3.559 1.00 88.75 105 PHE A C 1
ATOM 809 O O . PHE A 1 105 ? -17.116 -10.031 3.209 1.00 88.75 105 PHE A O 1
ATOM 816 N N . THR A 1 106 ? -15.531 -10.420 4.764 1.00 86.50 106 THR A N 1
ATOM 817 C CA . THR A 1 106 ? -16.422 -10.878 5.833 1.00 86.50 106 THR A CA 1
ATOM 818 C C . THR A 1 106 ? -16.137 -10.131 7.138 1.00 86.50 106 THR A C 1
ATOM 820 O O . THR A 1 106 ? -15.039 -9.614 7.347 1.00 86.50 106 THR A O 1
ATOM 823 N N . LYS A 1 107 ? -17.119 -10.083 8.051 1.00 81.44 107 LYS A N 1
ATOM 824 C CA . LYS A 1 107 ? -16.968 -9.395 9.349 1.00 81.44 107 LYS A CA 1
ATOM 825 C C . LYS A 1 107 ? -15.891 -10.021 10.246 1.00 81.44 107 LYS A C 1
ATOM 827 O O . LYS A 1 107 ? -15.328 -9.326 11.084 1.00 81.44 107 LYS A O 1
ATOM 832 N N . THR A 1 108 ? -15.610 -11.309 10.062 1.00 82.69 108 THR A N 1
ATOM 833 C CA . THR A 1 108 ? -14.643 -12.092 10.845 1.00 82.69 108 THR A CA 1
ATOM 834 C C . THR A 1 108 ? -13.266 -12.166 10.192 1.00 82.69 108 THR A C 1
ATOM 836 O O . THR A 1 108 ? -12.420 -12.932 10.645 1.00 82.69 108 THR A O 1
ATOM 839 N N . ASP A 1 109 ? -13.025 -11.410 9.117 1.00 84.25 109 ASP A N 1
ATOM 840 C CA . ASP A 1 109 ? -11.732 -11.430 8.444 1.00 84.25 109 ASP A CA 1
ATOM 841 C C . ASP A 1 109 ? -10.638 -10.890 9.366 1.00 84.25 109 ASP A C 1
ATOM 843 O O . ASP A 1 109 ? -10.674 -9.728 9.765 1.00 84.25 109 ASP A O 1
ATOM 847 N N . ASP A 1 110 ? -9.643 -11.732 9.641 1.00 88.06 110 ASP A N 1
ATOM 848 C CA . ASP A 1 110 ? -8.360 -11.378 10.252 1.00 88.06 110 ASP A CA 1
ATOM 849 C C . ASP A 1 110 ? -8.467 -10.356 11.406 1.00 88.06 110 ASP A C 1
ATOM 851 O O . ASP A 1 110 ? -8.029 -9.209 11.269 1.00 88.06 110 ASP A O 1
ATOM 855 N N . PRO A 1 111 ? -9.133 -10.699 12.524 1.00 90.12 111 PRO A N 1
ATOM 856 C CA . PRO A 1 111 ? -9.448 -9.721 13.563 1.00 90.12 111 PRO A CA 1
ATOM 857 C C . PRO A 1 111 ? -8.205 -9.213 14.306 1.00 90.12 111 PRO A C 1
ATOM 859 O O . PRO A 1 111 ? -8.232 -8.106 14.845 1.00 90.12 111 PRO A O 1
ATOM 862 N N . THR A 1 112 ? -7.129 -10.004 14.331 1.00 93.44 112 THR A N 1
ATOM 863 C CA . THR A 1 112 ? -5.997 -9.838 15.250 1.00 93.44 112 THR A CA 1
ATOM 864 C C . THR A 1 112 ? -4.684 -9.457 14.575 1.00 93.44 112 THR A C 1
ATOM 866 O O . THR A 1 112 ? -3.881 -8.774 15.215 1.00 93.44 112 THR A O 1
ATOM 869 N N . ASN A 1 113 ? -4.414 -9.879 13.331 1.00 94.94 113 ASN A N 1
ATOM 870 C CA . ASN A 1 113 ? -3.107 -9.611 12.734 1.00 94.94 113 ASN A CA 1
ATOM 871 C C . ASN A 1 113 ? -2.962 -8.132 12.380 1.00 94.94 113 ASN A C 1
ATOM 873 O O . ASN A 1 113 ? -3.828 -7.524 11.745 1.00 94.94 113 ASN A O 1
ATOM 877 N N . VAL A 1 114 ? -1.823 -7.573 12.775 1.00 96.94 114 VAL A N 1
ATOM 878 C CA . VAL A 1 114 ? -1.463 -6.190 12.497 1.00 96.94 114 VAL A CA 1
ATOM 879 C C . VAL A 1 114 ? -1.139 -6.052 11.016 1.00 96.94 114 VAL A C 1
ATOM 881 O O . VAL A 1 114 ? -0.336 -6.803 10.457 1.00 96.94 114 VAL A O 1
ATOM 884 N N . GLN A 1 115 ? -1.777 -5.064 10.400 1.00 97.25 115 GLN A N 1
ATOM 885 C CA . GLN A 1 115 ? -1.557 -4.679 9.015 1.00 97.25 115 GLN A CA 1
ATOM 886 C C . GLN A 1 115 ? -0.593 -3.496 8.936 1.00 97.25 115 GLN A C 1
ATOM 888 O O . GLN A 1 115 ? -0.271 -2.881 9.953 1.00 97.25 115 GLN A O 1
ATOM 893 N N . SER A 1 116 ? -0.144 -3.151 7.733 1.00 97.50 116 SER A N 1
ATOM 894 C CA . SER A 1 116 ? 0.846 -2.093 7.549 1.00 97.50 116 SER A CA 1
ATOM 895 C C . SER A 1 116 ? 0.594 -1.287 6.277 1.00 97.50 116 SER A C 1
ATOM 897 O O . SER A 1 116 ? 0.082 -1.802 5.283 1.00 97.50 116 SER A O 1
ATOM 899 N N . LEU A 1 117 ? 0.989 -0.018 6.309 1.00 98.31 117 LEU A N 1
ATOM 900 C CA . LEU A 1 117 ? 1.141 0.844 5.140 1.00 98.31 117 LEU A CA 1
ATOM 901 C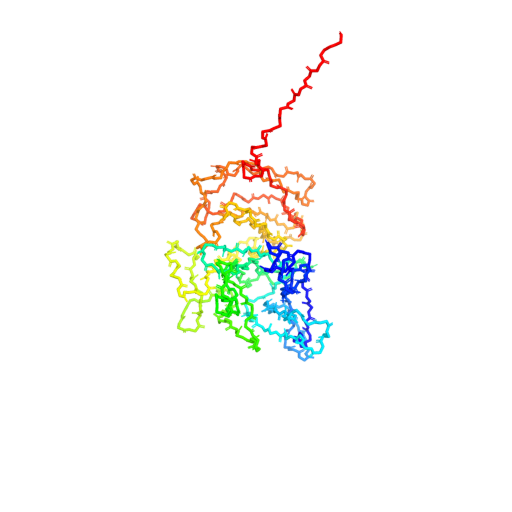 C . LEU A 1 117 ? 2.561 0.707 4.599 1.00 98.31 117 LEU A C 1
ATOM 903 O O . LEU A 1 117 ? 3.510 0.609 5.381 1.00 98.31 117 LEU A O 1
ATOM 907 N N . PHE A 1 118 ? 2.707 0.760 3.281 1.00 97.81 118 PHE A N 1
ATOM 908 C CA . PHE A 1 118 ? 3.991 0.638 2.602 1.00 97.81 118 PHE A CA 1
ATOM 909 C C . PHE A 1 118 ? 4.200 1.768 1.599 1.00 97.81 118 PHE A C 1
ATOM 911 O O . PHE A 1 118 ? 3.282 2.155 0.873 1.00 97.81 118 PHE A O 1
ATOM 918 N N . GLY A 1 119 ? 5.444 2.238 1.530 1.00 97.12 119 GLY A N 1
ATOM 919 C CA . GLY A 1 119 ? 5.987 3.003 0.416 1.00 97.12 119 GLY A CA 1
ATOM 920 C C . GLY A 1 119 ? 7.324 2.393 0.025 1.00 97.12 119 GLY A C 1
ATOM 921 O O . GLY A 1 119 ? 8.301 2.538 0.758 1.00 97.12 119 GLY A O 1
ATOM 922 N N . ILE A 1 120 ? 7.371 1.673 -1.093 1.00 96.38 120 ILE A N 1
ATOM 923 C CA . ILE A 1 120 ? 8.560 0.926 -1.526 1.00 96.38 120 ILE A CA 1
ATOM 924 C C . ILE A 1 120 ? 9.037 1.393 -2.891 1.00 96.38 120 ILE A C 1
ATOM 926 O O . ILE A 1 120 ? 8.236 1.803 -3.723 1.00 96.38 120 ILE A O 1
ATOM 930 N N . LYS A 1 121 ? 10.336 1.287 -3.139 1.00 94.88 121 LYS A N 1
ATOM 931 C CA . LYS A 1 121 ? 10.920 1.476 -4.464 1.00 94.88 121 LYS A CA 1
ATOM 932 C C . LYS A 1 121 ? 10.953 0.145 -5.194 1.00 94.88 121 LYS A C 1
ATOM 934 O O . LYS A 1 121 ? 11.290 -0.877 -4.596 1.00 94.88 121 LYS A O 1
ATOM 939 N N . ASP A 1 122 ? 10.627 0.157 -6.479 1.00 94.56 122 ASP A N 1
ATOM 940 C CA . ASP A 1 122 ? 10.831 -1.005 -7.330 1.00 94.56 122 ASP A CA 1
ATOM 941 C C . ASP A 1 122 ? 12.343 -1.238 -7.524 1.00 94.56 122 ASP A C 1
ATOM 943 O O . ASP A 1 122 ? 13.001 -0.416 -8.164 1.00 94.56 122 ASP A O 1
ATOM 947 N N . PRO A 1 123 ? 12.915 -2.345 -7.011 1.00 92.19 123 PRO A N 1
ATOM 948 C CA . PRO A 1 123 ? 14.356 -2.584 -7.083 1.00 92.19 123 PRO A CA 1
ATOM 949 C C . PRO A 1 123 ? 14.853 -2.908 -8.500 1.00 92.19 123 PRO A C 1
ATOM 951 O O . PRO A 1 123 ? 16.058 -3.013 -8.711 1.00 92.19 123 PRO A O 1
ATOM 954 N N . CYS A 1 124 ? 13.948 -3.129 -9.457 1.00 91.94 124 CYS A N 1
ATOM 955 C CA . CYS A 1 124 ? 14.285 -3.404 -10.851 1.00 91.94 124 CYS A CA 1
ATOM 956 C C . CYS A 1 124 ? 14.277 -2.161 -11.735 1.00 91.94 124 CYS A C 1
ATOM 958 O O . CYS A 1 124 ? 14.675 -2.262 -12.895 1.00 91.94 124 CYS A O 1
ATOM 960 N N . PHE A 1 125 ? 13.818 -1.020 -11.217 1.00 90.81 125 PHE A N 1
ATOM 961 C CA . PHE A 1 125 ? 13.885 0.248 -11.924 1.00 90.81 125 PHE A CA 1
ATOM 962 C C . PHE A 1 125 ? 15.202 0.947 -11.591 1.00 90.81 125 PHE A C 1
ATOM 964 O O . PHE A 1 125 ? 15.490 1.208 -10.423 1.00 90.81 125 PHE A O 1
ATOM 971 N N . SER A 1 126 ? 16.010 1.246 -12.606 1.00 81.06 126 SER A N 1
ATOM 972 C CA . SER A 1 126 ? 17.271 1.962 -12.418 1.00 81.06 126 SER A CA 1
ATOM 973 C C . SER A 1 126 ? 17.593 2.889 -13.585 1.00 81.06 126 SER A C 1
ATOM 975 O O . SER A 1 126 ? 17.068 2.754 -14.690 1.00 81.06 126 SER A O 1
ATOM 977 N N . GLU A 1 127 ? 18.519 3.817 -13.345 1.00 74.25 127 GLU A N 1
ATOM 978 C CA . GLU A 1 127 ? 19.085 4.709 -14.366 1.00 74.25 127 GLU A CA 1
ATOM 979 C C . GLU A 1 127 ? 19.962 3.979 -15.398 1.00 74.25 127 GLU A C 1
ATOM 981 O O . GLU A 1 127 ? 20.386 4.559 -16.401 1.00 74.25 127 GLU A O 1
ATOM 986 N N . THR A 1 128 ? 20.294 2.711 -15.153 1.00 61.62 128 THR A N 1
ATOM 987 C CA . THR A 1 128 ? 21.288 1.986 -15.940 1.00 61.62 128 THR A CA 1
ATOM 988 C C . THR A 1 128 ? 20.701 1.573 -17.291 1.00 61.62 128 THR A C 1
ATOM 990 O O . THR A 1 128 ? 19.698 0.869 -17.341 1.00 61.62 128 THR A O 1
ATOM 993 N N . GLY A 1 129 ? 21.350 1.973 -18.392 1.00 54.44 129 GLY A N 1
ATOM 994 C CA . GLY A 1 129 ? 21.031 1.470 -19.736 1.00 54.44 129 GLY A CA 1
ATOM 995 C C . GLY A 1 129 ? 20.416 2.467 -20.722 1.00 54.44 129 GLY A C 1
ATOM 996 O O . GLY A 1 129 ? 20.080 2.049 -21.827 1.00 54.44 129 GLY A O 1
ATOM 997 N N . ARG A 1 130 ? 20.303 3.765 -20.390 1.00 58.25 130 ARG A N 1
ATOM 998 C CA . ARG A 1 130 ? 19.835 4.789 -21.345 1.00 58.25 130 ARG A CA 1
ATOM 999 C C . ARG A 1 130 ? 20.769 6.003 -21.483 1.00 58.25 130 ARG A C 1
ATOM 1001 O O . ARG A 1 130 ? 21.182 6.576 -20.469 1.00 58.25 130 ARG A O 1
ATOM 1008 N N . PRO A 1 131 ? 21.157 6.387 -22.718 1.00 51.50 131 PRO A N 1
ATOM 1009 C CA . PRO A 1 131 ? 22.128 7.455 -22.962 1.00 51.50 131 PRO A CA 1
ATOM 1010 C C . PRO A 1 131 ? 21.592 8.875 -22.704 1.00 51.50 131 PRO A C 1
ATOM 1012 O O . PRO A 1 131 ? 22.389 9.775 -22.470 1.00 51.50 131 PRO A O 1
ATOM 1015 N N . ASP A 1 132 ? 20.282 9.083 -22.649 1.00 54.28 132 ASP A N 1
ATOM 1016 C CA . ASP A 1 132 ? 19.611 10.378 -22.492 1.00 54.28 132 ASP A CA 1
ATOM 1017 C C . ASP A 1 132 ? 19.287 10.739 -21.030 1.00 54.28 132 ASP A C 1
ATOM 1019 O O . ASP A 1 132 ? 19.288 9.875 -20.164 1.00 54.28 132 ASP A O 1
ATOM 1023 N N . ASP A 1 133 ? 19.042 12.022 -20.736 1.00 51.16 133 ASP A N 1
ATOM 1024 C CA . ASP A 1 133 ? 18.844 12.592 -19.383 1.00 51.16 133 ASP A CA 1
ATOM 1025 C C . ASP A 1 133 ? 17.557 12.131 -18.655 1.00 51.16 133 ASP A C 1
ATOM 1027 O O . ASP A 1 133 ? 17.297 12.531 -17.522 1.00 51.16 133 ASP A O 1
ATOM 1031 N N . TYR A 1 134 ? 16.751 11.255 -19.263 1.00 54.47 134 TYR A N 1
ATOM 1032 C CA . TYR A 1 134 ? 15.520 10.687 -18.693 1.00 54.47 134 TYR A CA 1
ATOM 1033 C C . TYR A 1 134 ? 15.726 9.225 -18.255 1.00 54.47 134 TYR A C 1
ATOM 1035 O O . TYR A 1 134 ? 15.001 8.304 -18.626 1.00 54.47 134 TYR A O 1
ATOM 1043 N N . LYS A 1 135 ? 16.778 9.017 -17.459 1.00 63.03 135 LYS A N 1
ATOM 1044 C CA . LYS A 1 135 ? 17.388 7.716 -17.155 1.00 63.03 135 LYS A CA 1
ATOM 1045 C C . LYS A 1 135 ? 16.537 6.874 -16.213 1.00 63.03 135 LYS A C 1
ATOM 1047 O O . LYS A 1 135 ? 16.649 6.983 -15.003 1.00 63.03 135 LYS A O 1
ATOM 1052 N N . GLY A 1 136 ? 15.674 6.021 -16.731 1.00 72.94 136 GLY A N 1
ATOM 1053 C CA . GLY A 1 136 ? 14.993 5.043 -15.898 1.00 72.94 136 GLY A CA 1
ATOM 1054 C C . GLY A 1 136 ? 14.396 3.947 -16.750 1.00 72.94 136 GLY A C 1
ATOM 1055 O O . GLY A 1 136 ? 13.553 4.229 -17.592 1.00 72.94 136 GLY A O 1
ATOM 1056 N N . SER A 1 137 ? 14.835 2.710 -16.564 1.00 83.06 137 SER A N 1
ATOM 1057 C CA . SER A 1 137 ? 14.255 1.562 -17.256 1.00 83.06 137 SER A CA 1
ATOM 1058 C C . SER A 1 137 ? 14.239 0.340 -16.352 1.00 83.06 137 SER A C 1
ATOM 1060 O O . SER A 1 137 ? 14.970 0.272 -15.360 1.00 83.06 137 SER A O 1
ATOM 1062 N N . PHE A 1 138 ? 13.392 -0.628 -16.691 1.00 87.75 138 PHE A N 1
ATOM 1063 C CA . PHE A 1 138 ? 13.413 -1.927 -16.037 1.00 87.75 138 PHE A CA 1
ATOM 1064 C C . PHE A 1 138 ? 14.482 -2.811 -16.678 1.00 87.75 138 PHE A C 1
ATOM 1066 O O . PHE A 1 138 ? 14.383 -3.159 -17.855 1.00 87.75 138 PHE A O 1
ATOM 1073 N N . GLY A 1 139 ? 15.490 -3.201 -15.895 1.00 78.06 139 GLY A N 1
ATOM 1074 C CA . GLY A 1 139 ? 16.515 -4.139 -16.356 1.00 78.06 139 GLY A CA 1
ATOM 1075 C C . GLY A 1 139 ? 15.904 -5.484 -16.777 1.00 78.06 139 GLY A C 1
ATOM 1076 O O . GLY A 1 139 ? 14.960 -5.967 -16.146 1.00 78.06 139 GLY A O 1
ATOM 1077 N N . SER A 1 140 ? 16.442 -6.103 -17.832 1.00 80.44 140 SER A N 1
ATOM 1078 C CA . SER A 1 140 ? 15.973 -7.400 -18.339 1.00 80.44 140 SER A CA 1
ATOM 1079 C C . SER A 1 140 ? 17.080 -8.466 -18.290 1.00 80.44 140 SER A C 1
ATOM 1081 O O . SER A 1 140 ? 18.165 -8.210 -18.817 1.00 80.44 140 SER A O 1
ATOM 1083 N N . PRO A 1 141 ? 16.835 -9.655 -17.700 1.00 84.44 141 PRO A N 1
ATOM 1084 C CA . PRO A 1 141 ? 15.688 -10.004 -16.860 1.00 84.44 141 PRO A CA 1
ATOM 1085 C C . PRO A 1 141 ? 15.844 -9.421 -15.447 1.00 84.44 141 PRO A C 1
ATOM 1087 O O . PRO A 1 141 ? 16.953 -9.303 -14.931 1.00 84.44 141 PRO A O 1
ATOM 1090 N N . CYS A 1 142 ? 14.732 -9.116 -14.778 1.00 89.62 142 CYS A N 1
ATOM 1091 C CA . CYS A 1 142 ? 14.770 -8.712 -13.376 1.00 89.62 142 CYS A CA 1
ATOM 1092 C C . CYS A 1 142 ? 13.677 -9.386 -12.553 1.00 89.62 142 CYS A C 1
ATOM 1094 O O . CYS A 1 142 ? 12.482 -9.289 -12.837 1.00 89.62 142 CYS A O 1
ATOM 1096 N N . THR A 1 143 ? 14.118 -10.078 -11.506 1.00 91.62 143 THR A N 1
ATOM 1097 C CA . THR A 1 143 ? 13.273 -10.838 -10.578 1.00 91.62 143 THR A CA 1
ATOM 1098 C C . THR A 1 143 ? 13.554 -10.471 -9.124 1.00 91.62 143 THR A C 1
ATOM 1100 O O . THR A 1 143 ? 13.141 -11.196 -8.222 1.00 91.62 143 THR A O 1
ATOM 1103 N N . THR A 1 144 ? 14.262 -9.362 -8.886 1.00 93.06 144 THR A N 1
ATOM 1104 C CA . THR A 1 144 ? 14.662 -8.918 -7.548 1.00 93.06 144 THR A CA 1
ATOM 1105 C C . THR A 1 144 ? 13.437 -8.693 -6.669 1.00 93.06 144 THR A C 1
ATOM 1107 O O . THR A 1 144 ? 12.511 -7.972 -7.062 1.00 93.06 144 THR A O 1
ATOM 1110 N N . SER A 1 145 ? 13.465 -9.308 -5.487 1.00 92.94 145 SER A N 1
ATOM 1111 C CA . SER A 1 145 ? 12.468 -9.188 -4.426 1.00 92.94 145 SER A CA 1
ATOM 1112 C C . SER A 1 145 ? 13.034 -8.418 -3.238 1.00 92.94 145 SER A C 1
ATOM 1114 O O . SER A 1 145 ? 14.226 -8.495 -2.941 1.00 92.94 145 SER A O 1
ATOM 1116 N N . LEU A 1 146 ? 12.162 -7.716 -2.529 1.00 93.44 146 LEU A N 1
ATOM 1117 C CA . LEU A 1 146 ? 12.445 -7.093 -1.245 1.00 93.44 146 LEU A CA 1
ATOM 1118 C C . LEU A 1 146 ? 12.143 -8.072 -0.108 1.00 93.44 146 LEU A C 1
ATOM 1120 O O . LEU A 1 146 ? 11.399 -9.040 -0.282 1.00 93.44 146 LEU A O 1
ATOM 1124 N N . SER A 1 147 ? 12.679 -7.780 1.073 1.00 89.69 147 SER A N 1
ATOM 1125 C CA . SER A 1 147 ? 12.441 -8.594 2.262 1.00 89.69 147 SER A CA 1
ATOM 1126 C C . SER A 1 147 ? 11.654 -7.794 3.291 1.00 89.69 147 SER A C 1
ATOM 1128 O O . SER A 1 147 ? 12.121 -6.763 3.771 1.00 89.69 147 SER A O 1
ATOM 1130 N N . ALA A 1 148 ? 10.456 -8.270 3.617 1.00 89.62 148 ALA A N 1
ATOM 1131 C CA . ALA A 1 148 ? 9.661 -7.868 4.771 1.00 89.62 148 ALA A CA 1
ATOM 1132 C C . ALA A 1 148 ? 8.658 -8.990 5.061 1.00 89.62 148 ALA A C 1
ATOM 1134 O O . ALA A 1 148 ? 8.027 -9.497 4.138 1.00 89.62 148 ALA A O 1
ATOM 1135 N N . THR A 1 149 ? 8.492 -9.362 6.329 1.00 87.44 149 THR A N 1
ATOM 1136 C CA . THR A 1 149 ? 7.562 -10.424 6.736 1.00 87.44 149 THR A CA 1
ATOM 1137 C C . THR A 1 149 ? 6.754 -9.944 7.929 1.00 87.44 149 THR A C 1
ATOM 1139 O O . THR A 1 149 ? 7.316 -9.382 8.870 1.00 87.44 149 THR A O 1
ATOM 1142 N N . SER A 1 150 ? 5.440 -10.167 7.896 1.00 88.50 150 SER A N 1
ATOM 1143 C CA . SER A 1 150 ? 4.558 -9.869 9.023 1.00 88.50 150 SER A CA 1
ATOM 1144 C C . SER A 1 150 ? 4.482 -11.054 9.987 1.00 88.50 150 SER A C 1
ATOM 1146 O O . SER A 1 150 ? 4.212 -12.195 9.588 1.00 88.50 150 SER A O 1
ATOM 1148 N N . SER A 1 151 ? 4.687 -10.760 11.270 1.00 87.06 151 SER A N 1
ATOM 1149 C CA . SER A 1 151 ? 4.588 -11.683 12.399 1.00 87.06 151 SER A CA 1
ATOM 1150 C C . SER A 1 151 ? 3.246 -11.498 13.119 1.00 87.06 151 SER A C 1
ATOM 1152 O O . SER A 1 151 ? 3.168 -11.092 14.283 1.00 87.06 151 SER A O 1
ATOM 1154 N N . GLY A 1 152 ? 2.162 -11.748 12.381 1.00 86.81 152 GLY A N 1
ATOM 1155 C CA . GLY A 1 152 ? 0.794 -11.810 12.899 1.00 86.81 152 GLY A CA 1
ATOM 1156 C C . GLY A 1 152 ? 0.399 -10.582 13.721 1.00 86.81 152 GLY A C 1
ATOM 1157 O O . GLY A 1 152 ? 0.280 -9.480 13.192 1.00 86.81 152 GLY A O 1
ATOM 1158 N N . THR A 1 153 ? 0.235 -10.756 15.032 1.00 89.94 153 THR A N 1
ATOM 1159 C CA . THR A 1 153 ? -0.203 -9.713 15.978 1.00 89.94 153 THR A CA 1
ATOM 1160 C C . THR A 1 153 ? 0.828 -8.614 16.249 1.00 89.94 153 THR A C 1
ATOM 1162 O O . THR A 1 153 ? 0.506 -7.634 16.912 1.00 89.94 153 THR A O 1
ATOM 1165 N N . THR A 1 154 ? 2.058 -8.748 15.748 1.00 88.56 154 THR A N 1
ATOM 1166 C CA . THR A 1 154 ? 3.123 -7.736 15.905 1.00 88.56 154 THR A CA 1
ATOM 1167 C C . THR A 1 154 ? 3.400 -6.946 14.625 1.00 88.56 154 THR A C 1
ATOM 1169 O O . THR A 1 154 ? 4.108 -5.939 14.659 1.00 88.56 154 THR A O 1
ATOM 1172 N N . GLY A 1 155 ? 2.810 -7.366 13.502 1.00 91.06 155 GLY A N 1
ATOM 1173 C CA . GLY A 1 155 ? 2.975 -6.725 12.200 1.00 91.06 155 GLY A CA 1
ATOM 1174 C C . GLY A 1 155 ? 4.345 -7.000 11.594 1.00 91.06 155 GLY A C 1
ATOM 1175 O O . GLY A 1 155 ? 4.991 -8.005 11.899 1.00 91.06 155 GLY A O 1
ATOM 1176 N N . VAL A 1 156 ? 4.800 -6.111 10.711 1.00 91.81 156 VAL A N 1
ATOM 1177 C CA . VAL A 1 156 ? 6.141 -6.215 10.127 1.00 91.81 156 VAL A CA 1
ATOM 1178 C C . VAL A 1 156 ? 7.182 -5.844 11.178 1.00 91.81 156 VAL A C 1
ATOM 1180 O O . VAL A 1 156 ? 7.133 -4.765 11.772 1.00 91.81 156 VAL A O 1
ATOM 1183 N N . THR A 1 157 ? 8.147 -6.732 11.403 1.00 84.69 157 THR A N 1
ATOM 1184 C CA . THR A 1 157 ? 9.242 -6.514 12.354 1.00 84.69 157 THR A CA 1
ATOM 1185 C C . THR A 1 157 ? 10.475 -5.940 11.657 1.00 84.69 157 THR A C 1
ATOM 1187 O O . THR A 1 157 ? 10.894 -6.439 10.611 1.00 84.69 157 THR A O 1
ATOM 1190 N N . ALA A 1 158 ? 11.087 -4.915 12.255 1.00 70.31 158 ALA A N 1
ATOM 1191 C CA . ALA A 1 158 ? 12.393 -4.410 11.831 1.00 70.31 158 ALA A CA 1
ATOM 1192 C C . ALA A 1 158 ? 13.521 -5.386 12.229 1.00 70.31 158 ALA A C 1
ATOM 1194 O O . ALA A 1 158 ? 13.427 -6.042 13.263 1.00 70.31 158 ALA A O 1
ATOM 1195 N N . GLY A 1 159 ? 14.591 -5.479 11.433 1.00 66.00 159 GLY A N 1
ATOM 1196 C CA . GLY A 1 159 ? 15.722 -6.383 11.675 1.00 66.00 159 GLY A CA 1
ATOM 1197 C C . GLY A 1 159 ? 16.643 -6.544 10.460 1.00 66.00 159 GLY A C 1
ATOM 1198 O O . GLY A 1 159 ? 16.346 -6.037 9.382 1.00 66.00 159 GLY A O 1
ATOM 1199 N N . SER A 1 160 ? 17.744 -7.286 10.614 1.00 55.34 160 SER A N 1
ATOM 1200 C CA . SER A 1 160 ? 18.750 -7.533 9.558 1.00 55.34 160 SER A CA 1
ATOM 1201 C C . SER A 1 160 ? 18.205 -8.240 8.308 1.00 55.34 160 SER A C 1
ATOM 1203 O O . SER A 1 160 ? 18.871 -8.262 7.277 1.00 55.34 160 SER A O 1
ATOM 1205 N N . GLY A 1 161 ? 16.998 -8.804 8.392 1.00 63.25 161 GLY A N 1
ATOM 1206 C CA . GLY A 1 161 ? 16.287 -9.429 7.281 1.00 63.25 161 GLY A CA 1
ATOM 1207 C C . GLY A 1 161 ? 15.260 -8.539 6.574 1.00 63.25 161 GLY A C 1
ATOM 1208 O O . GLY A 1 161 ? 14.633 -9.040 5.650 1.00 63.25 161 GLY A O 1
ATOM 1209 N N . THR A 1 162 ? 15.044 -7.273 6.973 1.00 74.88 162 THR A N 1
ATOM 1210 C CA . THR A 1 162 ? 14.151 -6.350 6.239 1.00 74.88 162 THR A CA 1
ATOM 1211 C C . THR A 1 162 ? 14.928 -5.295 5.465 1.00 74.88 162 THR A C 1
ATOM 1213 O O . THR A 1 162 ? 15.888 -4.711 5.960 1.00 74.88 162 THR A O 1
ATOM 1216 N N . THR A 1 163 ? 14.491 -5.023 4.238 1.00 84.69 163 THR A N 1
ATOM 1217 C CA . THR A 1 163 ? 15.064 -3.973 3.385 1.00 84.69 163 THR A CA 1
ATOM 1218 C C . THR A 1 163 ? 14.360 -2.620 3.537 1.00 84.69 163 THR A C 1
ATOM 1220 O O . THR A 1 163 ? 14.681 -1.677 2.809 1.00 84.69 163 THR A O 1
ATOM 1223 N N . LEU A 1 164 ? 13.366 -2.536 4.428 1.00 93.88 164 LEU A N 1
ATOM 1224 C CA . LEU A 1 164 ? 12.497 -1.375 4.622 1.00 93.88 164 LEU A CA 1
ATOM 1225 C C . LEU A 1 164 ? 12.726 -0.722 5.987 1.00 93.88 164 LEU A C 1
ATOM 1227 O O . LEU A 1 164 ? 12.934 -1.402 6.993 1.00 93.88 164 LEU A O 1
ATOM 1231 N N . VAL A 1 165 ? 12.616 0.605 6.032 1.00 94.81 165 VAL A N 1
ATOM 1232 C CA . VAL A 1 165 ? 12.732 1.385 7.269 1.00 94.81 165 VAL A CA 1
ATOM 1233 C C . VAL A 1 165 ? 11.401 1.391 8.019 1.00 94.81 165 VAL A C 1
ATOM 1235 O O . VAL A 1 165 ? 10.354 1.699 7.449 1.00 94.81 165 VAL A O 1
ATOM 1238 N N . ASN A 1 166 ? 11.438 1.073 9.311 1.00 95.50 166 ASN A N 1
ATOM 1239 C CA . ASN A 1 166 ? 10.259 1.123 10.171 1.00 95.50 166 ASN A CA 1
ATOM 1240 C C . ASN A 1 166 ? 9.965 2.564 10.604 1.00 95.50 166 ASN A C 1
ATOM 1242 O O . ASN A 1 166 ? 10.768 3.168 11.309 1.00 95.50 166 ASN A O 1
ATOM 1246 N N . GLN A 1 167 ? 8.794 3.072 10.226 1.00 96.38 167 GLN A N 1
ATOM 1247 C CA . GLN A 1 167 ? 8.315 4.421 10.543 1.00 96.38 167 GLN A CA 1
ATOM 1248 C C . GLN A 1 167 ? 7.116 4.410 11.504 1.00 96.38 167 GLN A C 1
ATOM 1250 O O . GLN A 1 167 ? 6.372 5.389 11.600 1.00 96.38 167 GLN A O 1
ATOM 1255 N N . THR A 1 168 ? 6.874 3.287 12.187 1.00 96.06 168 THR A N 1
ATOM 1256 C CA . THR A 1 168 ? 5.697 3.092 13.048 1.00 96.06 168 THR A CA 1
ATOM 1257 C C . THR A 1 168 ? 5.722 4.039 14.246 1.00 96.06 168 THR A C 1
ATOM 1259 O O . THR A 1 168 ? 4.840 4.882 14.382 1.00 96.06 168 THR A O 1
ATOM 1262 N N . SER A 1 169 ? 6.753 3.928 15.088 1.00 94.50 169 SER A N 1
ATOM 1263 C CA . SER A 1 169 ? 6.809 4.618 16.387 1.00 94.50 169 SER A CA 1
ATOM 1264 C C . SER A 1 169 ? 7.601 5.926 16.365 1.00 94.50 169 SER A C 1
ATOM 1266 O O . SER A 1 169 ? 7.511 6.710 17.304 1.00 94.50 169 SER A O 1
ATOM 1268 N N . ALA A 1 170 ? 8.380 6.167 15.311 1.00 94.25 170 ALA A N 1
ATOM 1269 C CA . ALA A 1 170 ? 9.135 7.395 15.103 1.00 94.25 170 ALA A CA 1
ATOM 1270 C C . ALA A 1 170 ? 9.289 7.650 13.603 1.00 94.25 170 ALA A C 1
ATOM 1272 O O . ALA A 1 170 ? 9.381 6.699 12.828 1.00 94.25 170 ALA A O 1
ATOM 1273 N N . VAL A 1 171 ? 9.348 8.925 13.211 1.00 93.44 171 VAL A N 1
ATOM 1274 C CA . VAL A 1 171 ? 9.726 9.314 11.849 1.00 93.44 171 VAL A CA 1
ATOM 1275 C C . VAL A 1 171 ? 11.242 9.488 11.810 1.00 93.44 171 VAL A C 1
ATOM 1277 O O . VAL A 1 171 ? 11.798 10.328 12.512 1.00 93.44 171 VAL A O 1
ATOM 1280 N N . SER A 1 172 ? 11.905 8.679 10.995 1.00 92.69 172 SER A N 1
ATOM 1281 C CA . SER A 1 172 ? 13.356 8.643 10.822 1.00 92.69 172 SER A CA 1
ATOM 1282 C C . SER A 1 172 ? 13.744 8.847 9.359 1.00 92.69 172 SER A C 1
ATOM 1284 O O . SER A 1 172 ? 12.920 8.733 8.449 1.00 92.69 172 SER A O 1
ATOM 1286 N N . THR A 1 173 ? 15.014 9.158 9.115 1.00 91.69 173 THR A N 1
ATOM 1287 C CA . THR A 1 173 ? 15.539 9.287 7.754 1.00 91.69 173 THR A CA 1
ATOM 1288 C C . THR A 1 173 ? 15.470 7.948 7.024 1.00 91.69 173 THR A C 1
ATOM 1290 O O . THR A 1 173 ? 16.005 6.951 7.505 1.00 91.69 173 THR A O 1
ATOM 1293 N N . VAL A 1 174 ? 14.880 7.938 5.825 1.00 92.56 174 VAL A N 1
ATOM 1294 C CA . VAL A 1 174 ? 14.991 6.814 4.886 1.00 92.56 174 VAL A CA 1
ATOM 1295 C C . VAL A 1 174 ? 16.204 7.075 3.993 1.00 92.56 174 VAL A C 1
ATOM 1297 O O . VAL A 1 174 ? 16.151 7.985 3.163 1.00 92.56 174 VAL A O 1
ATOM 1300 N N . PRO A 1 175 ? 17.328 6.356 4.169 1.00 90.00 175 PRO A N 1
ATOM 1301 C CA . PRO A 1 175 ? 18.512 6.593 3.355 1.00 90.00 175 PRO A CA 1
ATOM 1302 C C . PRO A 1 175 ? 18.239 6.206 1.898 1.00 90.00 175 PRO A C 1
ATOM 1304 O O . PRO A 1 175 ? 17.444 5.311 1.620 1.00 90.00 175 PRO A O 1
ATOM 1307 N N . ALA A 1 176 ? 18.952 6.831 0.958 1.00 85.75 176 ALA A N 1
ATOM 1308 C CA . ALA A 1 176 ? 18.786 6.551 -0.471 1.00 85.75 176 ALA A CA 1
ATOM 1309 C C . ALA A 1 176 ? 19.004 5.065 -0.828 1.00 85.75 176 ALA A C 1
ATOM 1311 O O . ALA A 1 176 ? 18.382 4.568 -1.763 1.00 85.75 176 ALA A O 1
ATOM 1312 N N . SER A 1 177 ? 19.831 4.347 -0.061 1.00 86.75 177 SER A N 1
ATOM 1313 C CA . SER A 1 177 ? 20.084 2.909 -0.211 1.00 86.75 177 SER A CA 1
ATOM 1314 C C . SER A 1 177 ? 18.974 2.002 0.336 1.00 86.75 177 SER A C 1
ATOM 1316 O O . SER A 1 177 ? 18.929 0.831 -0.030 1.00 86.75 177 SER A O 1
ATOM 1318 N N . ALA A 1 178 ? 18.080 2.498 1.199 1.00 90.88 178 ALA A N 1
ATOM 1319 C CA . ALA A 1 178 ? 16.946 1.707 1.674 1.00 90.88 178 ALA A CA 1
ATOM 1320 C C . ALA A 1 178 ? 15.923 1.532 0.554 1.00 90.88 178 ALA A C 1
ATOM 1322 O O . ALA A 1 178 ? 15.748 2.429 -0.264 1.00 90.88 178 ALA A O 1
ATOM 1323 N N . ASN A 1 179 ? 15.193 0.418 0.542 1.00 93.25 179 ASN A N 1
ATOM 1324 C CA . ASN A 1 179 ? 14.199 0.139 -0.499 1.00 93.25 179 ASN A CA 1
ATOM 1325 C C . ASN A 1 179 ? 12.815 0.734 -0.199 1.00 93.25 179 ASN A C 1
ATOM 1327 O O . ASN A 1 179 ? 11.860 0.459 -0.918 1.00 93.25 179 ASN A O 1
ATOM 1331 N N . GLY A 1 180 ? 12.704 1.561 0.842 1.00 95.50 180 GLY A N 1
ATOM 1332 C CA . GLY A 1 180 ? 11.475 2.249 1.216 1.00 95.50 180 GLY A CA 1
ATOM 1333 C C . GLY A 1 180 ? 11.209 2.206 2.714 1.00 95.50 180 GLY A C 1
ATOM 1334 O O . GLY A 1 180 ? 12.127 2.055 3.525 1.00 95.50 180 GLY A O 1
ATOM 1335 N N . TRP A 1 181 ? 9.937 2.331 3.068 1.00 96.50 181 TRP A N 1
ATOM 1336 C CA . TRP A 1 181 ? 9.456 2.424 4.436 1.00 96.50 181 TRP A CA 1
ATOM 1337 C C . TRP A 1 181 ? 8.156 1.643 4.645 1.00 96.50 181 TRP A C 1
ATOM 1339 O O . TRP A 1 181 ? 7.426 1.332 3.699 1.00 96.50 181 TRP A O 1
ATOM 1349 N N . PHE A 1 182 ? 7.862 1.345 5.909 1.00 97.38 182 PHE A N 1
ATOM 1350 C CA . PHE A 1 182 ? 6.571 0.812 6.331 1.00 97.38 182 PHE A CA 1
ATOM 1351 C C . PHE A 1 182 ? 6.102 1.443 7.647 1.00 97.38 182 PHE A C 1
ATOM 1353 O O . PHE A 1 182 ? 6.909 1.916 8.449 1.00 97.38 182 PHE A O 1
ATOM 1360 N N . ILE A 1 183 ? 4.790 1.422 7.875 1.00 97.88 183 ILE A N 1
ATOM 1361 C CA . ILE A 1 183 ? 4.135 1.858 9.116 1.00 97.88 183 ILE A CA 1
ATOM 1362 C C . ILE A 1 183 ? 3.158 0.757 9.518 1.00 97.88 183 ILE A C 1
ATOM 1364 O O . ILE A 1 183 ? 2.224 0.479 8.770 1.00 97.88 183 ILE A O 1
ATOM 1368 N N . ASN A 1 184 ? 3.345 0.129 10.676 1.00 98.00 184 ASN A N 1
ATOM 1369 C CA . ASN A 1 184 ? 2.348 -0.792 11.219 1.00 98.00 184 ASN A CA 1
ATOM 1370 C C . ASN A 1 184 ? 1.128 -0.001 11.712 1.00 98.00 184 ASN A C 1
ATOM 1372 O O . ASN A 1 184 ? 1.264 1.021 12.384 1.00 98.00 184 ASN A O 1
ATOM 1376 N N . LEU A 1 185 ? -0.058 -0.480 11.355 1.00 97.94 185 LEU A N 1
ATOM 1377 C CA . LEU A 1 185 ? -1.343 0.078 11.757 1.00 97.94 185 LEU A CA 1
ATOM 1378 C C . LEU A 1 185 ? -1.728 -0.398 13.163 1.00 97.94 185 LEU A C 1
ATOM 1380 O O . LEU A 1 185 ? -1.096 -1.295 13.728 1.00 97.94 185 LEU A O 1
ATOM 1384 N N . ALA A 1 186 ? -2.762 0.211 13.749 1.00 96.69 186 ALA A N 1
ATOM 1385 C CA . ALA A 1 186 ? -3.185 -0.133 15.100 1.00 96.69 186 ALA A CA 1
ATOM 1386 C C . ALA A 1 186 ? -3.582 -1.618 15.214 1.00 96.69 186 ALA A C 1
ATOM 1388 O O . ALA A 1 186 ? -4.394 -2.131 14.438 1.00 96.69 186 ALA A O 1
ATOM 1389 N N . ALA A 1 187 ? -3.024 -2.298 16.218 1.00 96.19 187 ALA A N 1
ATOM 1390 C CA . ALA A 1 187 ? -3.446 -3.639 16.602 1.00 96.19 187 ALA A CA 1
ATOM 1391 C C . ALA A 1 187 ? -4.896 -3.642 17.112 1.00 96.19 187 ALA A C 1
ATOM 1393 O O . ALA A 1 187 ? -5.469 -2.593 17.418 1.00 96.19 187 ALA A O 1
ATOM 1394 N N . GLN A 1 188 ? -5.481 -4.835 17.229 1.00 94.69 188 GLN A N 1
ATOM 1395 C CA . GLN A 1 188 ? -6.782 -5.001 17.872 1.00 94.69 188 GLN A CA 1
ATOM 1396 C C . GLN A 1 188 ? -6.758 -4.406 19.288 1.00 94.69 188 GLN A C 1
ATOM 1398 O O . GLN A 1 188 ? -5.853 -4.688 20.075 1.00 94.69 188 GLN A O 1
ATOM 1403 N N . ALA A 1 189 ? -7.770 -3.604 19.616 1.00 93.00 189 ALA A N 1
ATOM 1404 C CA . ALA A 1 189 ? -7.917 -2.990 20.927 1.00 93.00 189 ALA A CA 1
ATOM 1405 C C . ALA A 1 189 ? -9.399 -2.786 21.268 1.00 93.00 189 ALA A C 1
ATOM 1407 O O . ALA A 1 189 ? -10.159 -2.203 20.493 1.00 93.00 189 ALA A O 1
ATOM 1408 N N . GLY A 1 190 ? -9.806 -3.235 22.459 1.00 90.81 190 GLY A N 1
ATOM 1409 C CA . GLY A 1 190 ? -11.185 -3.106 22.932 1.00 90.81 190 GLY A CA 1
ATOM 1410 C C . GLY A 1 190 ? -12.191 -3.742 21.969 1.00 90.81 190 GLY A C 1
ATOM 1411 O O . GLY A 1 190 ? -12.085 -4.919 21.640 1.00 90.81 190 GLY A O 1
ATOM 1412 N N . SER A 1 191 ? -13.166 -2.953 21.514 1.00 89.88 191 SER A N 1
ATOM 1413 C CA . SER A 1 191 ? -14.212 -3.379 20.575 1.00 89.88 191 SER A CA 1
ATOM 1414 C C . SER A 1 191 ? -13.857 -3.183 19.092 1.00 89.88 191 SER A C 1
ATOM 1416 O O . SER A 1 191 ? -14.736 -3.286 18.230 1.00 89.88 191 SER A O 1
ATOM 1418 N N . SER A 1 192 ? -12.584 -2.923 18.786 1.00 92.81 192 SER A N 1
ATOM 1419 C CA . SER A 1 192 ? -12.075 -2.705 17.431 1.00 92.81 192 SER A CA 1
ATOM 1420 C C . SER A 1 192 ? -11.042 -3.764 17.059 1.00 92.81 192 SER A C 1
ATOM 1422 O O . SER A 1 192 ? -10.028 -3.920 17.738 1.00 92.81 192 SER A O 1
ATOM 1424 N N . ASN A 1 193 ? -11.282 -4.461 15.950 1.00 94.75 193 ASN A N 1
ATOM 1425 C CA . ASN A 1 193 ? -10.316 -5.331 15.284 1.00 94.75 193 ASN A CA 1
ATOM 1426 C C . ASN A 1 193 ? -9.149 -4.527 14.702 1.00 94.75 193 ASN A C 1
ATOM 1428 O O . ASN A 1 193 ? -9.238 -3.308 14.538 1.00 94.75 193 ASN A O 1
ATOM 1432 N N . ALA A 1 194 ? -8.070 -5.233 14.358 1.00 95.81 194 ALA A N 1
ATOM 1433 C CA . ALA A 1 194 ? -6.869 -4.637 13.789 1.00 95.81 194 ALA A CA 1
ATOM 1434 C C . ALA A 1 194 ? -7.190 -3.749 12.572 1.00 95.81 194 ALA A C 1
ATOM 1436 O O . ALA A 1 194 ? -7.957 -4.137 11.673 1.00 95.81 194 ALA A O 1
ATOM 1437 N N . GLU A 1 195 ? -6.602 -2.552 12.581 1.00 97.38 195 GLU A N 1
ATOM 1438 C CA . GLU A 1 195 ? -6.747 -1.536 11.543 1.00 97.38 195 GLU A CA 1
ATOM 1439 C C . GLU A 1 195 ? -6.140 -2.030 10.225 1.00 97.38 195 GLU A C 1
ATOM 1441 O O . GLU A 1 195 ? -5.122 -2.718 10.220 1.00 97.38 195 GLU A O 1
ATOM 1446 N N . ARG A 1 196 ? -6.780 -1.704 9.097 1.00 96.50 196 ARG A N 1
ATOM 1447 C CA . ARG A 1 196 ? -6.440 -2.259 7.780 1.00 96.50 196 ARG A CA 1
ATOM 1448 C C . ARG A 1 196 ? -6.766 -1.314 6.631 1.00 96.50 196 ARG A C 1
ATOM 1450 O O . ARG A 1 196 ? -7.597 -0.421 6.787 1.00 96.50 196 ARG A O 1
ATOM 1457 N N . VAL A 1 197 ? -6.181 -1.562 5.461 1.00 96.25 197 VAL A N 1
ATOM 1458 C CA . VAL A 1 197 ? -6.520 -0.859 4.213 1.00 96.25 197 VAL A CA 1
ATOM 1459 C C . VAL A 1 197 ? -7.381 -1.750 3.325 1.00 96.25 197 VAL A C 1
ATOM 1461 O O . VAL A 1 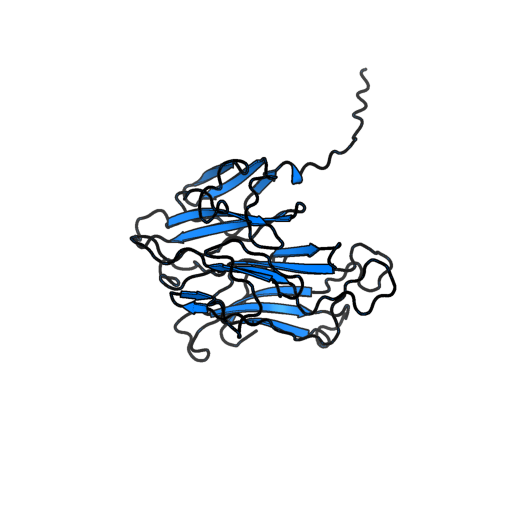197 ? -7.037 -2.895 3.045 1.00 96.25 197 VAL A O 1
ATOM 1464 N N . VAL A 1 198 ? -8.522 -1.217 2.891 1.00 92.94 198 VAL A N 1
ATOM 1465 C CA . VAL A 1 198 ? -9.447 -1.862 1.933 1.00 92.94 198 VAL A CA 1
ATOM 1466 C C . VAL A 1 198 ? -9.873 -0.919 0.808 1.00 92.94 198 VAL A C 1
ATOM 1468 O O . VAL A 1 198 ? -10.675 -1.289 -0.048 1.00 92.94 198 VAL A O 1
ATOM 1471 N N . THR A 1 199 ? -9.331 0.295 0.835 1.00 93.31 199 THR A N 1
ATOM 1472 C CA . THR A 1 199 ? -9.594 1.382 -0.096 1.00 93.31 199 THR A CA 1
ATOM 1473 C C . THR A 1 199 ? -8.347 1.622 -0.925 1.00 93.31 199 THR A C 1
ATOM 1475 O O . THR A 1 199 ? -7.233 1.614 -0.397 1.00 93.31 199 THR A O 1
ATOM 1478 N N . ASP A 1 200 ? -8.530 1.858 -2.216 1.00 92.81 200 ASP A N 1
ATOM 1479 C CA . ASP A 1 200 ? -7.443 2.229 -3.108 1.00 92.81 200 ASP A CA 1
ATOM 1480 C C . ASP A 1 200 ? -6.723 3.495 -2.612 1.00 92.81 200 ASP A C 1
ATOM 1482 O O . ASP A 1 200 ? -7.335 4.503 -2.253 1.00 92.81 200 ASP A O 1
ATOM 1486 N N . THR A 1 201 ? -5.392 3.430 -2.584 1.00 92.38 201 THR A N 1
ATOM 1487 C CA . THR A 1 201 ? -4.527 4.514 -2.099 1.00 92.38 201 THR A CA 1
ATOM 1488 C C . THR A 1 201 ? -4.456 5.639 -3.127 1.00 92.38 201 THR A C 1
ATOM 1490 O O . THR A 1 201 ? -4.372 5.375 -4.328 1.00 92.38 201 THR A O 1
ATOM 1493 N N . VAL A 1 202 ? -4.415 6.893 -2.680 1.00 91.44 202 VAL A N 1
ATOM 1494 C CA . VAL A 1 202 ? -4.248 8.051 -3.568 1.00 91.44 202 VAL A CA 1
ATOM 1495 C C . VAL A 1 202 ? -2.828 8.574 -3.467 1.00 91.44 202 VAL A C 1
ATOM 1497 O O . VAL A 1 202 ? -2.337 8.848 -2.375 1.00 91.44 202 VAL A O 1
ATOM 1500 N N . ALA A 1 203 ? -2.179 8.752 -4.612 1.00 89.44 203 ALA A N 1
ATOM 1501 C CA . ALA A 1 203 ? -0.880 9.396 -4.693 1.00 89.44 203 ALA A CA 1
ATOM 1502 C C . ALA A 1 203 ? -1.009 10.724 -5.437 1.00 89.44 203 ALA A C 1
ATOM 1504 O O . ALA A 1 203 ? -1.388 10.764 -6.608 1.00 89.44 203 ALA A O 1
ATOM 1505 N N . SER A 1 204 ? -0.706 11.811 -4.736 1.00 85.94 204 SER A N 1
ATOM 1506 C CA . SER A 1 204 ? -0.784 13.169 -5.262 1.00 85.94 204 SER A CA 1
ATOM 1507 C C . SER A 1 204 ? 0.560 13.601 -5.848 1.00 85.94 204 SER A C 1
ATOM 1509 O O . SER A 1 204 ? 1.627 13.260 -5.336 1.00 85.94 204 SER A O 1
ATOM 1511 N N . ILE A 1 205 ? 0.520 14.410 -6.908 1.00 78.62 205 ILE A N 1
ATOM 1512 C CA . ILE A 1 205 ? 1.717 14.891 -7.624 1.00 78.62 205 ILE A CA 1
ATOM 1513 C C . ILE A 1 205 ? 2.650 15.771 -6.775 1.00 78.62 205 ILE A C 1
ATOM 1515 O O . ILE A 1 205 ? 3.798 15.988 -7.142 1.00 78.62 205 ILE A O 1
ATOM 1519 N N . ASN A 1 206 ? 2.168 16.276 -5.640 1.00 79.44 206 ASN A N 1
ATOM 1520 C CA . ASN A 1 206 ? 2.927 17.069 -4.673 1.00 79.44 206 ASN A CA 1
ATOM 1521 C C . ASN A 1 206 ? 3.734 16.211 -3.675 1.00 79.44 206 ASN A C 1
ATOM 1523 O O . ASN A 1 206 ? 4.274 16.753 -2.713 1.00 79.44 206 ASN A O 1
ATOM 1527 N N . GLY A 1 207 ? 3.793 14.887 -3.864 1.00 85.88 207 GLY A N 1
ATOM 1528 C CA . GLY A 1 207 ? 4.526 13.981 -2.978 1.00 85.88 207 GLY A CA 1
ATOM 1529 C C . GLY A 1 207 ? 3.770 13.612 -1.699 1.00 85.88 207 GLY A C 1
ATOM 1530 O O . GLY A 1 207 ? 4.392 13.228 -0.707 1.00 85.88 207 GLY A O 1
ATOM 1531 N N . ILE A 1 208 ? 2.439 13.724 -1.705 1.00 89.81 208 ILE A N 1
ATOM 1532 C CA . ILE A 1 208 ? 1.579 13.303 -0.595 1.00 89.81 208 ILE A CA 1
ATOM 1533 C C . ILE A 1 208 ? 0.821 12.038 -0.976 1.00 89.81 208 ILE A C 1
ATOM 1535 O O . ILE A 1 208 ? 0.189 11.965 -2.032 1.00 89.81 208 ILE A O 1
ATOM 1539 N N . ILE A 1 209 ? 0.870 11.054 -0.084 1.00 93.62 209 ILE A N 1
ATOM 1540 C CA . ILE A 1 209 ? 0.155 9.790 -0.210 1.00 93.62 209 ILE A CA 1
ATOM 1541 C C . ILE A 1 209 ? -0.948 9.756 0.833 1.00 93.62 209 ILE A C 1
ATOM 1543 O O . ILE A 1 209 ? -0.700 9.960 2.023 1.00 93.62 209 ILE A O 1
ATOM 1547 N N . THR A 1 210 ? -2.164 9.486 0.378 1.00 93.94 210 THR A N 1
ATOM 1548 C CA . THR A 1 210 ? -3.348 9.415 1.222 1.00 93.94 210 THR A CA 1
ATOM 1549 C C . THR A 1 210 ? -3.887 7.993 1.243 1.00 93.94 210 THR A C 1
ATOM 1551 O O . THR A 1 210 ? -4.224 7.433 0.198 1.00 93.94 210 THR A O 1
ATOM 1554 N N . PHE A 1 211 ? -4.008 7.426 2.442 1.00 95.75 211 PHE A N 1
ATOM 1555 C CA . PHE A 1 211 ? -4.644 6.129 2.665 1.00 95.75 211 PHE A CA 1
ATOM 1556 C C . PHE A 1 211 ? -5.953 6.325 3.427 1.00 95.75 211 PHE A C 1
ATOM 1558 O O . PHE A 1 211 ? -6.028 7.145 4.341 1.00 95.75 211 PHE A O 1
ATOM 1565 N N . SER A 1 212 ? -6.973 5.539 3.097 1.00 95.62 212 SER A N 1
ATOM 1566 C CA . SER A 1 212 ? -8.139 5.362 3.963 1.00 95.62 212 SER A CA 1
ATOM 1567 C C . SER A 1 212 ? -8.022 4.011 4.656 1.00 95.62 212 SER A C 1
ATOM 1569 O O . SER A 1 212 ? -7.956 2.968 4.002 1.00 95.62 212 SER A O 1
ATOM 1571 N N . THR A 1 213 ? -7.960 4.037 5.981 1.00 96.75 213 THR A N 1
ATOM 1572 C CA . THR A 1 213 ? -7.896 2.836 6.813 1.00 96.75 213 THR A CA 1
ATOM 1573 C C . THR A 1 213 ? -9.215 2.612 7.529 1.00 96.75 213 THR A C 1
ATOM 1575 O O . THR A 1 213 ? -10.033 3.521 7.669 1.00 96.75 213 THR A O 1
ATOM 1578 N N . PHE A 1 214 ? -9.415 1.385 7.991 1.00 95.75 214 PHE A N 1
ATOM 1579 C CA . PHE A 1 214 ? -10.629 0.938 8.647 1.00 95.75 214 PHE A CA 1
ATOM 1580 C C . PHE A 1 214 ? -10.301 0.024 9.828 1.00 95.75 214 PHE A C 1
ATOM 1582 O O . PHE A 1 214 ? -9.485 -0.885 9.707 1.00 95.75 214 PHE A O 1
ATOM 1589 N N . LYS A 1 215 ? -10.959 0.248 10.963 1.00 95.62 215 LYS A N 1
ATOM 1590 C CA . LYS A 1 215 ? -10.959 -0.599 12.158 1.00 95.62 215 LYS A CA 1
ATOM 1591 C C . LYS A 1 215 ? -12.327 -1.274 12.246 1.00 95.62 215 LYS A C 1
ATOM 1593 O O . LYS A 1 215 ? -13.284 -0.621 12.675 1.00 95.62 215 LYS A O 1
ATOM 1598 N N . PRO A 1 216 ? -12.468 -2.543 11.819 1.00 95.06 216 PRO A N 1
ATOM 1599 C CA . PRO A 1 216 ? -13.738 -3.241 11.945 1.00 95.06 216 PRO A CA 1
ATOM 1600 C C . PRO A 1 216 ? -14.146 -3.353 13.412 1.00 95.06 216 PRO A C 1
ATOM 1602 O O . PRO A 1 216 ? -13.301 -3.582 14.272 1.00 95.06 216 PRO A O 1
ATOM 1605 N N . SER A 1 217 ? -15.433 -3.241 13.712 1.00 92.75 217 SER A N 1
ATOM 1606 C CA . SER A 1 217 ? -15.916 -3.513 15.063 1.00 92.75 217 SER A CA 1
ATOM 1607 C C . SER A 1 217 ? -16.028 -5.016 15.310 1.00 92.75 217 SER A C 1
ATOM 1609 O O . SER A 1 217 ? -16.365 -5.779 14.403 1.00 92.75 217 SER A O 1
ATOM 1611 N N . VAL A 1 218 ? -15.811 -5.430 16.559 1.00 87.94 218 VAL A N 1
ATOM 1612 C CA . VAL A 1 218 ? -16.170 -6.779 17.028 1.00 87.94 218 VAL A CA 1
ATOM 1613 C C . VAL A 1 218 ? -17.688 -6.965 17.134 1.00 87.94 218 VAL A C 1
ATOM 1615 O O . VAL A 1 218 ? -18.165 -8.096 17.121 1.00 87.94 218 VAL A O 1
ATOM 1618 N N . ASP A 1 219 ? -18.454 -5.871 17.230 1.00 84.50 219 ASP A N 1
ATOM 1619 C CA . ASP A 1 219 ? -19.909 -5.915 17.337 1.00 84.50 219 ASP A CA 1
ATOM 1620 C C . ASP A 1 219 ? -20.560 -6.017 15.952 1.00 84.50 219 ASP A C 1
ATOM 1622 O O . ASP A 1 219 ? -20.478 -5.108 15.114 1.00 84.50 219 ASP A O 1
ATOM 1626 N N . THR A 1 220 ? -21.274 -7.121 15.736 1.00 73.19 220 THR A N 1
ATOM 1627 C CA . THR A 1 220 ? -22.020 -7.398 14.509 1.00 73.19 220 THR A CA 1
ATOM 1628 C C . THR A 1 220 ? -23.135 -6.393 14.221 1.00 73.19 220 THR A C 1
ATOM 1630 O O . THR A 1 220 ? -23.492 -6.250 13.048 1.00 73.19 220 THR A O 1
ATOM 1633 N N . CYS A 1 221 ? -23.659 -5.712 15.244 1.00 75.19 221 CYS A N 1
ATOM 1634 C CA . CYS A 1 221 ? -24.752 -4.739 15.157 1.00 75.19 221 CYS A CA 1
ATOM 1635 C C . CYS A 1 221 ? -24.274 -3.305 14.883 1.00 75.19 221 CYS A C 1
ATOM 1637 O O . CYS A 1 221 ? -25.088 -2.409 14.659 1.00 75.19 221 CYS A O 1
ATOM 1639 N N . SER A 1 222 ? -22.963 -3.071 14.888 1.00 77.56 222 SER A N 1
ATOM 1640 C CA . SER A 1 222 ? -22.384 -1.766 14.575 1.00 77.56 222 SER A CA 1
ATOM 1641 C C . SER A 1 222 ? -22.418 -1.457 13.067 1.00 77.56 222 SER A C 1
ATOM 1643 O O . SER A 1 222 ? -22.619 -2.337 12.226 1.00 77.56 222 SER A O 1
ATOM 1645 N N . TYR A 1 223 ? -22.126 -0.204 12.700 1.00 76.50 223 TYR A N 1
ATOM 1646 C CA . TYR A 1 223 ? -21.982 0.266 11.309 1.00 76.50 223 TYR A CA 1
ATOM 1647 C C . TYR A 1 223 ? -20.711 -0.262 10.603 1.00 76.50 223 TYR A C 1
ATOM 1649 O O . TYR A 1 223 ? -20.116 0.422 9.773 1.00 76.50 223 TYR A O 1
ATOM 1657 N N . GLY A 1 224 ? -20.259 -1.466 10.954 1.00 85.44 224 GLY A N 1
ATOM 1658 C CA . GLY A 1 224 ? -19.061 -2.116 10.432 1.00 85.44 224 GLY A CA 1
ATOM 1659 C C . GLY A 1 224 ? -17.789 -1.764 11.200 1.00 85.44 224 GLY A C 1
ATOM 1660 O O . GLY A 1 224 ? -16.948 -2.640 11.370 1.00 85.44 224 GLY A O 1
ATOM 1661 N N . GLY A 1 225 ? -17.644 -0.531 11.692 1.00 92.75 225 GLY A N 1
ATOM 1662 C CA . GLY A 1 225 ? -16.449 -0.074 12.406 1.00 92.75 225 GLY A CA 1
ATOM 1663 C C . GLY A 1 225 ? -16.208 1.426 12.253 1.00 92.75 225 GLY A C 1
ATOM 1664 O O . GLY A 1 225 ? -17.152 2.192 12.029 1.00 92.75 225 GLY A O 1
ATOM 1665 N N . THR A 1 226 ? -14.948 1.841 12.351 1.00 94.50 226 THR A N 1
ATOM 1666 C CA . THR A 1 226 ? -14.529 3.229 12.120 1.00 94.50 226 THR A CA 1
ATOM 1667 C C . THR A 1 226 ? -13.452 3.331 11.049 1.00 94.50 226 THR A C 1
ATOM 1669 O O . THR A 1 226 ? -12.580 2.477 10.946 1.00 94.50 226 THR A O 1
ATOM 1672 N N . SER A 1 227 ? -13.507 4.386 10.245 1.00 95.50 227 SER A N 1
ATOM 1673 C CA . SER A 1 227 ? -12.527 4.719 9.215 1.00 95.50 227 SER A CA 1
ATOM 1674 C C . SER A 1 227 ? -11.687 5.916 9.625 1.00 95.50 227 SER A C 1
ATOM 1676 O O . SER A 1 227 ? -12.183 6.808 10.304 1.00 95.50 227 SER A O 1
ATOM 1678 N N . SER A 1 228 ? -10.451 5.994 9.153 1.00 95.94 228 SER A N 1
ATOM 1679 C CA . SER A 1 228 ? -9.616 7.187 9.310 1.00 95.94 228 SER A CA 1
ATOM 1680 C C . SER A 1 228 ? -8.827 7.463 8.035 1.00 95.94 228 SER A C 1
ATOM 1682 O O . SER A 1 228 ? -8.695 6.593 7.171 1.00 95.94 228 SER A O 1
ATOM 1684 N N . VAL A 1 229 ? -8.318 8.683 7.901 1.00 95.69 229 VAL A N 1
ATOM 1685 C CA . VAL A 1 229 ? -7.445 9.078 6.796 1.00 95.69 229 VAL A CA 1
ATOM 1686 C C . VAL A 1 229 ? -6.030 9.184 7.304 1.00 95.69 229 VAL A C 1
ATOM 1688 O O . VAL A 1 229 ? -5.776 9.826 8.321 1.00 95.69 229 VAL A O 1
ATOM 1691 N N . TRP A 1 230 ? -5.110 8.614 6.544 1.00 96.06 230 TRP A N 1
ATOM 1692 C CA . TRP A 1 230 ? -3.689 8.840 6.700 1.00 96.06 230 TRP A CA 1
ATOM 1693 C C . TRP A 1 230 ? -3.181 9.739 5.582 1.00 96.06 230 TRP A C 1
ATOM 1695 O O . TRP A 1 230 ? -3.532 9.526 4.425 1.00 96.06 230 TRP A O 1
ATOM 1705 N N . SER A 1 231 ? -2.335 10.703 5.919 1.00 94.06 231 SER A N 1
ATOM 1706 C CA . SER A 1 231 ? -1.595 11.534 4.973 1.00 94.06 231 SER A CA 1
ATOM 1707 C C . SER A 1 231 ? -0.119 11.489 5.329 1.00 94.06 231 SER A C 1
ATOM 1709 O O . SER A 1 231 ? 0.275 11.854 6.438 1.00 94.06 231 SER A O 1
ATOM 1711 N N . VAL A 1 232 ? 0.694 11.009 4.391 1.00 95.12 232 VAL A N 1
ATOM 1712 C CA . VAL A 1 232 ? 2.128 10.805 4.603 1.00 95.12 232 VAL A CA 1
ATOM 1713 C C . VAL A 1 232 ? 2.949 11.290 3.416 1.00 95.12 232 VAL A C 1
ATOM 1715 O O . VAL A 1 232 ? 2.487 11.293 2.273 1.00 95.12 232 VAL A O 1
ATOM 1718 N N . LYS A 1 233 ? 4.193 11.686 3.680 1.00 93.69 233 LYS A N 1
ATOM 1719 C CA . LYS A 1 233 ? 5.174 11.990 2.635 1.00 93.69 233 LYS A CA 1
ATOM 1720 C C . LYS A 1 233 ? 5.540 10.734 1.850 1.00 93.69 233 LYS A C 1
ATOM 1722 O O . LYS A 1 233 ? 5.758 9.668 2.426 1.00 93.69 233 LYS A O 1
ATOM 1727 N N . PHE A 1 234 ? 5.634 10.881 0.534 1.00 92.88 234 PHE A N 1
ATOM 1728 C CA . PHE A 1 234 ? 5.873 9.780 -0.398 1.00 92.88 234 PHE A CA 1
ATOM 1729 C C . PHE A 1 234 ? 7.208 9.049 -0.158 1.00 92.88 234 PHE A C 1
ATOM 1731 O O . PHE A 1 234 ? 7.285 7.830 -0.314 1.00 92.88 234 PHE A O 1
ATOM 1738 N N . ASP A 1 235 ? 8.250 9.767 0.249 1.00 92.44 235 ASP A N 1
ATOM 1739 C CA . ASP A 1 235 ? 9.630 9.283 0.322 1.00 92.44 235 ASP A CA 1
ATOM 1740 C C . ASP A 1 235 ? 9.990 8.640 1.667 1.00 92.44 235 ASP A C 1
ATOM 1742 O O . ASP A 1 235 ? 10.819 7.729 1.714 1.00 92.44 235 ASP A O 1
ATOM 1746 N N . ASN A 1 236 ? 9.367 9.083 2.764 1.00 94.19 236 ASN A N 1
ATOM 1747 C CA . ASN A 1 236 ? 9.710 8.615 4.107 1.00 94.19 236 ASN A CA 1
ATOM 1748 C C . ASN A 1 236 ? 8.531 8.237 5.013 1.00 94.19 236 ASN A C 1
ATOM 1750 O O . ASN A 1 236 ? 8.768 7.817 6.144 1.00 94.19 236 ASN A O 1
ATOM 1754 N N . GLY A 1 237 ? 7.282 8.386 4.567 1.00 95.44 237 GLY A N 1
ATOM 1755 C CA . GLY A 1 237 ? 6.112 8.062 5.386 1.00 95.44 237 GLY A CA 1
ATOM 1756 C C . GLY A 1 237 ? 5.912 9.006 6.582 1.00 95.44 237 GLY A C 1
ATOM 1757 O O . GLY A 1 237 ? 5.215 8.657 7.534 1.00 95.44 237 GLY A O 1
ATOM 1758 N N . GLY A 1 238 ? 6.563 10.170 6.580 1.00 94.81 238 GLY A N 1
ATOM 1759 C CA . GLY A 1 238 ? 6.478 11.189 7.621 1.00 94.81 238 GLY A CA 1
ATOM 1760 C C . GLY A 1 238 ? 5.279 12.124 7.467 1.00 94.81 238 GLY A C 1
ATOM 1761 O O . GLY A 1 238 ? 4.496 12.014 6.527 1.00 94.81 238 GLY A O 1
ATOM 1762 N N . ASP A 1 239 ? 5.164 13.067 8.396 1.00 92.06 239 ASP A N 1
ATOM 1763 C CA . ASP A 1 239 ? 4.107 14.080 8.445 1.00 92.06 239 ASP A CA 1
ATOM 1764 C C . ASP A 1 239 ? 4.114 15.036 7.223 1.00 92.06 239 ASP A C 1
ATOM 1766 O O . ASP A 1 239 ? 5.169 15.409 6.694 1.00 92.06 239 ASP A O 1
ATOM 1770 N N . THR A 1 240 ? 2.914 15.445 6.804 1.00 82.69 240 THR A N 1
ATOM 1771 C CA . THR A 1 240 ? 2.584 16.348 5.689 1.00 82.69 240 THR A CA 1
ATOM 1772 C C . THR A 1 240 ? 2.131 17.761 6.114 1.00 82.69 240 THR A C 1
ATOM 1774 O O . THR A 1 240 ? 1.920 18.608 5.240 1.00 82.69 240 THR A O 1
ATOM 1777 N N . LEU A 1 241 ? 2.014 18.042 7.423 1.00 64.62 241 LEU A N 1
ATOM 1778 C CA . LEU A 1 241 ? 1.347 19.215 8.017 1.00 64.62 241 LEU A CA 1
ATOM 1779 C C . LEU A 1 241 ? 1.858 20.592 7.555 1.00 64.62 241 LEU A C 1
ATOM 1781 O O . LEU A 1 241 ? 1.135 21.577 7.674 1.00 64.62 241 LEU A O 1
ATOM 1785 N N . SER A 1 242 ? 3.065 20.713 6.998 1.00 62.53 242 SER A N 1
ATOM 1786 C CA . SER A 1 242 ? 3.576 22.015 6.543 1.00 62.53 242 SER A CA 1
ATOM 1787 C C . SER A 1 242 ? 3.142 22.430 5.128 1.00 62.53 242 SER A C 1
ATOM 1789 O O . SER A 1 242 ? 3.445 23.553 4.727 1.00 62.53 242 SER A O 1
ATOM 1791 N N . GLY A 1 243 ? 2.440 21.581 4.360 1.00 62.81 243 GLY A N 1
ATOM 1792 C CA . GLY A 1 243 ? 2.180 21.849 2.932 1.00 62.81 243 GLY A CA 1
ATOM 1793 C C . GLY A 1 243 ? 0.772 21.566 2.402 1.00 62.81 243 GLY A C 1
ATOM 1794 O O . GLY A 1 243 ? 0.442 22.020 1.302 1.00 62.81 243 GLY A O 1
ATOM 1795 N N . LEU A 1 244 ? -0.068 20.840 3.142 1.00 73.81 244 LEU A N 1
ATOM 1796 C CA . LEU A 1 244 ? -1.346 20.361 2.622 1.00 73.81 244 LEU A CA 1
ATOM 1797 C C . LEU A 1 244 ? -2.504 21.283 3.030 1.00 73.81 244 LEU A C 1
ATOM 1799 O O . LEU A 1 244 ? -2.780 21.477 4.207 1.00 73.81 244 LEU A O 1
ATOM 1803 N N . LYS A 1 245 ? -3.201 21.849 2.040 1.00 81.62 245 LYS A N 1
ATOM 1804 C CA . LYS A 1 245 ? -4.463 22.575 2.232 1.00 81.62 245 LYS A CA 1
ATOM 1805 C C . LYS A 1 245 ? -5.513 22.015 1.291 1.00 81.62 245 LYS A C 1
ATOM 1807 O O . LYS A 1 245 ? -5.244 21.827 0.101 1.00 81.62 245 LYS A O 1
ATOM 1812 N N . GLY A 1 246 ? -6.710 21.785 1.813 1.00 83.94 246 GLY A N 1
ATOM 1813 C CA . GLY A 1 246 ? -7.817 21.263 1.030 1.00 83.94 246 GLY A CA 1
ATOM 1814 C C . GLY A 1 246 ? -8.763 20.406 1.848 1.00 83.94 246 GLY A C 1
ATOM 1815 O O . GLY A 1 246 ? -8.648 20.304 3.066 1.00 83.94 246 GLY A O 1
ATOM 1816 N N . GLN A 1 247 ? -9.683 19.770 1.141 1.00 88.62 247 GLN A N 1
ATOM 1817 C CA . GLN A 1 247 ? -10.651 18.846 1.704 1.00 88.62 247 GLN A CA 1
ATOM 1818 C C . GLN A 1 247 ? -10.479 17.468 1.078 1.00 88.62 247 GLN A C 1
ATOM 1820 O O . GLN A 1 247 ? -10.311 17.327 -0.137 1.00 88.62 247 GLN A O 1
ATOM 1825 N N . ILE A 1 248 ? -10.536 16.453 1.928 1.00 88.94 248 ILE A N 1
ATOM 1826 C CA . ILE A 1 248 ? -10.632 15.052 1.536 1.00 88.94 248 ILE A CA 1
ATOM 1827 C C . ILE A 1 248 ? -12.061 14.613 1.842 1.00 88.94 248 ILE A C 1
ATOM 1829 O O . ILE A 1 248 ? -12.533 14.759 2.970 1.00 88.94 248 ILE A O 1
ATOM 1833 N N . LEU A 1 249 ? -12.754 14.105 0.828 1.00 89.81 249 LEU A N 1
ATOM 1834 C CA . LEU A 1 249 ? -14.125 13.624 0.925 1.00 89.81 249 LEU A CA 1
ATOM 1835 C C . LEU A 1 249 ? -14.129 12.100 0.904 1.00 89.81 249 LEU A C 1
ATOM 1837 O O . LEU A 1 249 ? -13.680 11.475 -0.060 1.00 89.81 249 LEU A O 1
ATOM 1841 N N . ILE A 1 250 ? -14.684 11.506 1.956 1.00 89.06 250 ILE A N 1
ATOM 1842 C CA . ILE A 1 250 ? -14.818 10.055 2.084 1.00 89.06 250 ILE A CA 1
ATOM 1843 C C . ILE A 1 250 ? -16.292 9.723 2.257 1.00 89.06 250 ILE A C 1
ATOM 1845 O O . ILE A 1 250 ? -16.946 10.229 3.169 1.00 89.06 250 ILE A O 1
ATOM 1849 N N . GLN A 1 251 ? -16.815 8.857 1.397 1.00 87.38 251 GLN A N 1
ATOM 1850 C CA . GLN A 1 251 ? -18.169 8.339 1.540 1.00 87.38 251 GLN A CA 1
ATOM 1851 C C . GLN A 1 251 ? -18.157 7.127 2.468 1.00 87.38 251 GLN A C 1
ATOM 1853 O O . GLN A 1 251 ? -17.589 6.094 2.129 1.00 87.38 251 GLN A O 1
ATOM 1858 N N . LEU A 1 252 ? -18.792 7.238 3.629 1.00 89.75 252 LEU A N 1
ATOM 1859 C CA . LEU A 1 252 ? -18.846 6.148 4.600 1.00 89.75 252 LEU A CA 1
ATOM 1860 C C . LEU A 1 252 ? -20.125 5.323 4.416 1.00 89.75 252 LEU A C 1
ATOM 1862 O O . LEU A 1 252 ? -21.137 5.812 3.910 1.00 89.75 252 LEU A O 1
ATOM 1866 N N . SER A 1 253 ? -20.115 4.071 4.878 1.00 87.06 253 SER A N 1
ATOM 1867 C CA . SER A 1 253 ? -21.271 3.159 4.797 1.00 87.06 253 SER A CA 1
ATOM 1868 C C . SER A 1 253 ? -22.526 3.635 5.542 1.00 87.06 253 SER A C 1
ATOM 1870 O O . SER A 1 253 ? -23.594 3.054 5.377 1.00 87.06 253 SER A O 1
ATOM 1872 N N . THR A 1 254 ? -22.417 4.685 6.357 1.00 85.69 254 THR A N 1
ATOM 1873 C CA . THR A 1 254 ? -23.547 5.374 6.998 1.00 85.69 254 THR A CA 1
ATOM 1874 C C . THR A 1 254 ? -24.346 6.248 6.024 1.00 85.69 254 THR A C 1
ATOM 1876 O O . THR A 1 254 ? -25.369 6.804 6.409 1.00 85.69 254 THR A O 1
ATOM 1879 N N . GLY A 1 255 ? -23.884 6.399 4.777 1.00 79.50 255 GLY A N 1
ATOM 1880 C CA . GLY A 1 255 ? -24.463 7.299 3.777 1.00 79.50 255 GLY A CA 1
ATOM 1881 C C . GLY A 1 255 ? -23.970 8.745 3.892 1.00 79.50 255 GLY A C 1
ATOM 1882 O O . GLY A 1 255 ? -24.287 9.563 3.032 1.00 79.50 255 GLY A O 1
ATOM 1883 N N . ALA A 1 256 ? -23.176 9.067 4.917 1.00 83.44 256 ALA A N 1
ATOM 1884 C CA . ALA A 1 256 ? -22.598 10.391 5.101 1.00 83.44 256 ALA A CA 1
ATOM 1885 C C . ALA A 1 256 ? -21.306 10.571 4.287 1.00 83.44 256 ALA A C 1
ATOM 1887 O O . ALA A 1 256 ? -20.474 9.663 4.193 1.00 83.44 256 ALA A O 1
ATOM 1888 N N . PHE A 1 257 ? -21.111 11.783 3.762 1.00 83.88 257 PHE A N 1
ATOM 1889 C CA . PHE A 1 257 ? -19.806 12.241 3.294 1.00 83.88 257 PHE A CA 1
ATOM 1890 C C . PHE A 1 257 ? -19.064 12.886 4.455 1.00 83.88 257 PHE A C 1
ATOM 1892 O O . PHE A 1 257 ? -19.475 13.931 4.962 1.00 83.88 257 PHE A O 1
ATOM 1899 N N . GLN A 1 258 ? -17.957 12.275 4.859 1.00 90.25 258 GLN A N 1
ATOM 1900 C CA . GLN A 1 258 ? -17.050 12.894 5.803 1.00 90.25 258 GLN A CA 1
ATOM 1901 C C . GLN A 1 258 ? -16.119 13.844 5.056 1.00 90.25 258 GLN A C 1
ATOM 1903 O O . GLN A 1 258 ? -15.393 13.427 4.152 1.00 90.25 258 GLN A O 1
ATOM 1908 N N . GLN A 1 259 ? -16.127 15.110 5.468 1.00 90.94 259 GLN A N 1
ATOM 1909 C CA . GLN A 1 259 ? -15.141 16.097 5.045 1.00 90.94 259 GLN A CA 1
ATOM 1910 C C . GLN A 1 259 ? -13.992 16.101 6.050 1.00 90.94 259 GLN A C 1
ATOM 1912 O O . GLN A 1 259 ? -14.214 16.259 7.253 1.00 90.94 259 GLN A O 1
ATOM 1917 N N . VAL A 1 260 ? -12.775 15.904 5.563 1.00 90.19 260 VAL A N 1
ATOM 1918 C CA . VAL A 1 260 ? -11.550 15.941 6.361 1.00 90.19 260 VAL A CA 1
ATOM 1919 C C . VAL A 1 260 ? -10.724 17.127 5.881 1.00 90.19 260 VAL A C 1
ATOM 1921 O O . VAL A 1 260 ? -10.309 17.163 4.721 1.00 90.19 260 VAL A O 1
ATOM 1924 N N . ASP A 1 261 ? -10.520 18.114 6.755 1.00 90.38 261 ASP A N 1
ATOM 1925 C CA . ASP A 1 261 ? -9.664 19.265 6.465 1.00 90.38 261 ASP A CA 1
ATOM 1926 C C . ASP A 1 261 ? -8.201 18.832 6.511 1.00 90.38 261 ASP A C 1
ATOM 1928 O O . ASP A 1 261 ? -7.636 18.538 7.564 1.00 90.38 261 ASP A O 1
ATOM 1932 N N . ALA A 1 262 ? -7.576 18.810 5.344 1.00 86.19 262 ALA A N 1
ATOM 1933 C CA . ALA A 1 262 ? -6.234 18.297 5.180 1.00 86.19 262 ALA A CA 1
ATOM 1934 C C . ALA A 1 262 ? -5.162 19.154 5.887 1.00 86.19 262 ALA A C 1
ATOM 1936 O O . ALA A 1 262 ? -4.064 18.662 6.134 1.00 86.19 262 ALA A O 1
ATOM 1937 N N . GLY A 1 263 ? -5.476 20.412 6.223 1.00 84.88 263 GLY A N 1
ATOM 1938 C CA . GLY A 1 263 ? -4.563 21.314 6.927 1.00 84.88 263 GLY A CA 1
ATOM 1939 C C . GLY A 1 263 ? -4.590 21.192 8.451 1.00 84.88 263 GLY A C 1
ATOM 1940 O O . GLY A 1 263 ? -3.695 21.723 9.105 1.00 84.88 263 GLY A O 1
ATOM 1941 N N . SER A 1 264 ? -5.597 20.528 9.027 1.00 88.75 264 SER A N 1
ATOM 1942 C CA . SER A 1 264 ? -5.798 20.494 10.486 1.00 88.75 264 SER A CA 1
ATOM 1943 C C . SER A 1 264 ? -6.201 19.130 11.052 1.00 88.75 264 SER A C 1
ATOM 1945 O O . SER A 1 264 ? -6.058 18.906 12.252 1.00 88.75 264 SER A O 1
ATOM 1947 N N . ALA A 1 265 ? -6.673 18.195 10.224 1.00 91.25 265 ALA A N 1
ATOM 1948 C CA . ALA A 1 265 ? -7.245 16.944 10.712 1.00 91.25 265 ALA A CA 1
ATOM 1949 C C . ALA A 1 265 ? -6.215 15.928 11.228 1.00 91.25 265 ALA A C 1
ATOM 1951 O O . ALA A 1 265 ? -6.584 15.054 12.008 1.00 91.25 265 ALA A O 1
ATOM 1952 N N . PHE A 1 266 ? -4.951 15.996 10.797 1.00 93.56 266 PHE A N 1
ATOM 1953 C CA . PHE A 1 266 ? -3.950 14.972 11.111 1.00 93.56 266 PHE A CA 1
ATOM 1954 C C . PHE A 1 266 ? -3.233 15.260 12.431 1.00 93.56 266 PHE A C 1
ATOM 1956 O O . PHE A 1 266 ? -2.262 16.009 12.484 1.00 93.56 266 PHE A O 1
ATOM 1963 N N . THR A 1 267 ? -3.711 14.637 13.505 1.00 93.88 267 THR A N 1
ATOM 1964 C CA . THR A 1 267 ? -3.213 14.855 14.876 1.00 93.88 267 THR A CA 1
ATOM 1965 C C . THR A 1 267 ? -2.760 13.566 15.564 1.00 93.88 267 THR A C 1
ATOM 1967 O O . THR A 1 267 ? -2.096 13.609 16.599 1.00 93.88 267 THR A O 1
ATOM 1970 N N . LYS A 1 268 ? -3.075 12.396 14.991 1.00 95.12 268 LYS A N 1
ATOM 1971 C CA . LYS A 1 268 ? -2.718 11.076 15.532 1.00 95.12 268 LYS A CA 1
ATOM 1972 C C . LYS A 1 268 ? -1.529 10.464 14.801 1.00 95.12 268 LYS A C 1
ATOM 1974 O O . LYS A 1 268 ? -1.170 10.875 13.696 1.00 95.12 268 LYS A O 1
ATOM 1979 N N . SER A 1 269 ? -0.921 9.453 15.424 1.00 95.75 269 SER A N 1
ATOM 1980 C CA . SER A 1 269 ? 0.131 8.624 14.818 1.00 95.75 269 SER A CA 1
ATOM 1981 C C . SER A 1 269 ? 1.306 9.439 14.267 1.00 95.75 269 SER A C 1
ATOM 1983 O O . SER A 1 269 ? 1.765 9.211 13.147 1.00 95.75 269 SER A O 1
ATOM 1985 N N . LEU A 1 270 ? 1.800 10.381 15.082 1.00 95.50 270 LEU A N 1
ATOM 1986 C CA . LEU A 1 270 ? 2.835 11.360 14.722 1.00 95.50 270 LEU A CA 1
ATOM 1987 C C . LEU A 1 270 ? 2.362 12.343 13.636 1.00 95.50 270 LEU A C 1
ATOM 1989 O O . LEU A 1 270 ? 3.078 12.568 12.665 1.00 95.50 270 LEU A O 1
ATOM 1993 N N . ASN A 1 271 ? 1.152 12.897 13.797 1.00 94.50 271 ASN A N 1
ATOM 1994 C CA . ASN A 1 271 ? 0.514 13.850 12.874 1.00 94.50 271 ASN A CA 1
ATOM 1995 C C . ASN A 1 271 ? 0.258 13.316 11.453 1.00 94.50 271 ASN A C 1
ATOM 1997 O O . ASN A 1 271 ? 0.226 14.063 10.481 1.00 94.50 271 ASN A O 1
ATOM 2001 N N . ARG A 1 272 ? 0.077 12.004 11.311 1.00 95.62 272 ARG A N 1
ATOM 2002 C CA . ARG A 1 272 ? -0.149 11.355 10.010 1.00 95.62 272 ARG A CA 1
ATOM 2003 C C . ARG A 1 272 ? -1.569 10.855 9.831 1.00 95.62 272 ARG A C 1
ATOM 2005 O O . ARG A 1 272 ? -1.941 10.544 8.710 1.00 95.62 272 ARG A O 1
ATOM 2012 N N . GLN A 1 273 ? -2.346 10.759 10.907 1.00 96.25 273 GLN A N 1
ATOM 2013 C CA . GLN A 1 273 ? -3.671 10.143 10.915 1.00 96.25 273 GLN A CA 1
ATOM 2014 C C . GLN A 1 273 ? -4.727 11.099 11.474 1.00 96.25 273 GLN A C 1
ATOM 2016 O O . GLN A 1 273 ? -4.470 11.834 12.432 1.00 96.25 273 GLN A O 1
ATOM 2021 N N . SER A 1 274 ? -5.912 11.080 10.866 1.00 95.38 274 SER A N 1
ATOM 2022 C CA . SER A 1 274 ? -7.083 11.832 11.311 1.00 95.38 274 SER A CA 1
ATOM 2023 C C . SER A 1 274 ? -7.749 11.219 12.544 1.00 95.38 274 SER A C 1
ATOM 2025 O O . SER A 1 274 ? -7.367 10.155 13.036 1.00 95.38 274 SER A O 1
ATOM 2027 N N . ASP A 1 275 ? -8.827 11.850 13.004 1.00 95.19 275 ASP A N 1
ATOM 2028 C CA . ASP A 1 275 ? -9.782 11.183 13.880 1.00 95.19 275 ASP A CA 1
ATOM 2029 C C . ASP A 1 275 ? -10.495 10.004 13.202 1.00 95.19 275 ASP A C 1
ATOM 2031 O O . ASP A 1 275 ? -10.442 9.826 11.982 1.00 95.19 275 ASP A O 1
ATOM 2035 N N . ASP A 1 276 ? -11.135 9.179 14.033 1.00 94.31 276 ASP A N 1
ATOM 2036 C CA . ASP A 1 276 ? -11.915 8.024 13.602 1.00 94.31 276 ASP A CA 1
ATOM 2037 C C . ASP A 1 276 ? -13.355 8.463 13.270 1.00 94.31 276 ASP A C 1
ATOM 2039 O O . ASP A 1 276 ? -14.041 9.085 14.083 1.00 94.31 276 ASP A O 1
ATOM 2043 N N . TYR A 1 277 ? -13.842 8.085 12.092 1.00 93.88 277 TYR A N 1
ATOM 2044 C CA . TYR A 1 277 ? -15.176 8.388 11.574 1.00 93.88 277 TYR A CA 1
ATOM 2045 C C . TYR A 1 277 ? -16.011 7.113 11.459 1.00 93.88 277 TYR A C 1
ATOM 2047 O O . TYR A 1 277 ? -15.512 6.068 11.056 1.00 93.88 277 TYR A O 1
ATOM 2055 N N . LYS A 1 278 ? -17.298 7.155 11.804 1.00 93.12 278 LYS A N 1
ATOM 2056 C CA . LYS A 1 278 ? -18.143 5.947 11.828 1.00 93.12 278 LYS A CA 1
ATOM 2057 C C . LYS A 1 278 ? -18.491 5.456 10.423 1.00 93.12 278 LYS A C 1
ATOM 2059 O O . LYS A 1 278 ? -19.052 6.207 9.629 1.00 93.12 278 LYS A O 1
ATOM 2064 N N . GLY A 1 279 ? -18.272 4.167 10.178 1.00 91.50 279 GLY A N 1
ATOM 2065 C CA . GLY A 1 279 ? -18.628 3.491 8.934 1.00 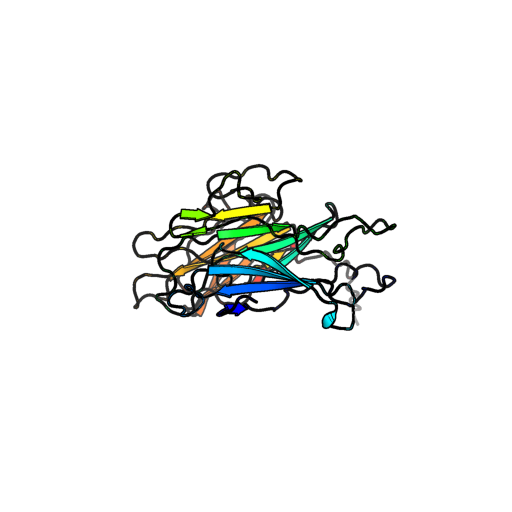91.50 279 GLY A CA 1
ATOM 2066 C C . GLY A 1 279 ? -17.430 2.882 8.216 1.00 91.50 279 GLY A C 1
ATOM 2067 O O . GLY A 1 279 ? -16.275 3.186 8.516 1.00 91.50 279 GLY A O 1
ATOM 2068 N N . VAL A 1 280 ? -17.735 2.011 7.260 1.00 92.00 280 VAL A N 1
ATOM 2069 C CA . VAL A 1 280 ? -16.777 1.375 6.348 1.00 92.00 280 VAL A CA 1
ATOM 2070 C C . VAL A 1 280 ? -16.445 2.357 5.217 1.00 92.00 280 VAL A C 1
ATOM 2072 O O . VAL A 1 280 ? -17.379 2.982 4.702 1.00 92.00 280 VAL A O 1
ATOM 2075 N N . PRO A 1 281 ? -15.171 2.506 4.811 1.00 92.12 281 PRO A N 1
ATOM 2076 C CA . PRO A 1 281 ? -14.816 3.358 3.685 1.00 92.12 281 PRO A CA 1
ATOM 2077 C C . PRO A 1 281 ? -15.120 2.630 2.361 1.00 92.12 281 PRO A C 1
ATOM 2079 O O . PRO A 1 281 ? -15.267 1.402 2.342 1.00 92.12 281 PRO A O 1
ATOM 2082 N N . PRO A 1 282 ? -15.228 3.348 1.230 1.00 88.62 282 PRO A N 1
ATOM 2083 C CA . PRO A 1 282 ? -15.476 2.713 -0.055 1.00 88.62 282 PRO A CA 1
ATOM 2084 C C . PRO A 1 282 ? -14.216 1.972 -0.516 1.00 88.62 282 PRO A C 1
ATOM 2086 O O . PRO A 1 282 ? -13.113 2.263 -0.065 1.00 88.62 282 PRO A O 1
ATOM 2089 N N . LYS A 1 283 ? -14.344 1.027 -1.454 1.00 86.12 283 LYS A N 1
ATOM 2090 C CA . LYS A 1 283 ? -13.160 0.392 -2.068 1.00 86.12 283 LYS A CA 1
ATOM 2091 C C . LYS A 1 283 ? -12.401 1.344 -3.001 1.00 86.12 283 LYS A C 1
ATOM 2093 O O . LYS A 1 283 ? -11.202 1.197 -3.191 1.00 86.12 283 LYS A O 1
ATOM 2098 N N . ILE A 1 284 ? -13.109 2.314 -3.572 1.00 83.19 284 ILE A N 1
ATOM 2099 C CA . ILE A 1 284 ? -12.579 3.283 -4.535 1.00 83.19 284 ILE A CA 1
ATOM 2100 C C . ILE A 1 284 ? -11.892 4.430 -3.792 1.00 83.19 284 ILE A C 1
ATOM 2102 O O . ILE A 1 284 ? -12.302 4.794 -2.692 1.00 83.19 284 ILE A O 1
ATOM 2106 N N . GLN A 1 285 ? -10.876 5.007 -4.429 1.00 83.75 285 GLN A N 1
ATOM 2107 C CA . GLN A 1 285 ? -10.135 6.173 -3.954 1.00 83.75 285 GLN A CA 1
ATOM 2108 C C . GLN A 1 285 ? -11.059 7.305 -3.452 1.00 83.75 285 GLN A C 1
ATOM 2110 O O . GLN A 1 285 ? -12.030 7.642 -4.139 1.00 83.75 285 GLN A O 1
ATOM 2115 N N . PRO A 1 286 ? -10.764 7.928 -2.293 1.00 82.88 286 PRO A N 1
ATOM 2116 C CA . PRO A 1 286 ? -11.480 9.117 -1.843 1.00 82.88 286 PRO A CA 1
ATOM 2117 C C . PRO A 1 286 ? -11.272 10.289 -2.808 1.00 82.88 286 PRO A C 1
ATOM 2119 O O . PRO A 1 286 ? -10.220 10.427 -3.437 1.00 82.88 286 PRO A O 1
ATOM 2122 N N . ALA A 1 287 ? -12.266 11.173 -2.888 1.00 81.75 287 ALA A N 1
ATOM 2123 C CA . ALA A 1 287 ? -12.138 12.392 -3.674 1.00 81.75 287 ALA A CA 1
ATOM 2124 C C . ALA A 1 287 ? -11.311 13.418 -2.890 1.00 81.75 287 ALA A C 1
ATOM 2126 O O . ALA A 1 287 ? -11.639 13.763 -1.755 1.00 81.75 287 ALA A O 1
ATOM 2127 N N . ILE A 1 288 ? -10.232 13.908 -3.499 1.00 80.56 288 ILE A N 1
ATOM 2128 C CA . ILE A 1 288 ? -9.310 14.855 -2.870 1.00 80.56 288 ILE A CA 1
ATOM 2129 C C . ILE A 1 288 ? -9.321 16.163 -3.657 1.00 80.56 288 ILE A C 1
ATOM 2131 O O . ILE A 1 288 ? -8.922 16.214 -4.821 1.00 80.56 288 ILE A O 1
ATOM 2135 N N . THR A 1 289 ? -9.748 17.239 -2.999 1.00 77.31 289 THR A N 1
ATOM 2136 C CA . THR A 1 289 ? -9.669 18.605 -3.522 1.00 77.31 289 THR A CA 1
ATOM 2137 C C . THR A 1 289 ? -8.623 19.364 -2.727 1.00 77.31 289 THR A C 1
ATOM 2139 O O . THR A 1 289 ? -8.856 19.754 -1.584 1.00 77.31 289 THR A O 1
ATOM 2142 N N . THR A 1 290 ? -7.443 19.547 -3.309 1.00 69.31 290 THR A N 1
ATOM 2143 C CA . THR A 1 290 ? -6.332 20.263 -2.675 1.00 69.31 290 THR A CA 1
ATOM 2144 C C . THR A 1 290 ? -5.816 21.347 -3.599 1.00 69.31 290 THR A C 1
ATOM 2146 O O . THR A 1 290 ? -6.008 21.300 -4.816 1.00 69.31 290 THR A O 1
ATOM 2149 N N . ASN A 1 291 ? -5.078 22.295 -3.025 1.00 63.69 291 ASN A N 1
ATOM 2150 C CA . ASN A 1 291 ? -4.295 23.281 -3.776 1.00 63.69 291 ASN A CA 1
ATOM 2151 C C . ASN A 1 291 ? -3.373 22.657 -4.847 1.00 63.69 291 ASN A C 1
ATOM 2153 O O . ASN A 1 291 ? -2.962 23.341 -5.775 1.00 63.69 2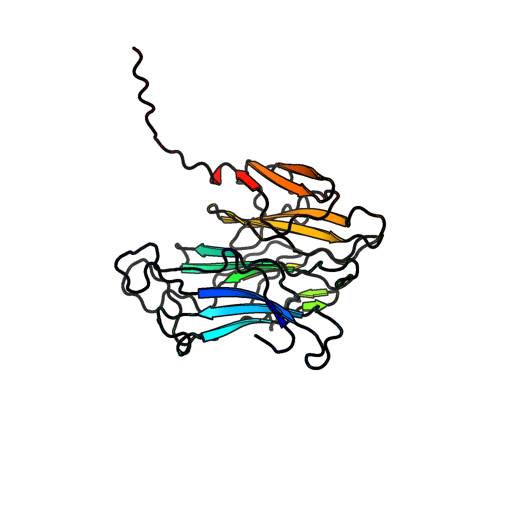91 ASN A O 1
ATOM 2157 N N . SER A 1 292 ? -3.065 21.365 -4.736 1.00 55.03 292 SER A N 1
ATOM 2158 C CA . SER A 1 292 ? -2.128 20.646 -5.601 1.00 55.03 292 SER A CA 1
ATOM 2159 C C . SER A 1 292 ? -2.750 20.148 -6.910 1.00 55.03 292 SER A C 1
ATOM 2161 O O . SER A 1 292 ? -2.017 19.867 -7.851 1.00 55.03 292 SER A O 1
ATOM 2163 N N . ASN A 1 293 ? -4.086 20.093 -7.002 1.00 50.09 293 ASN A N 1
ATOM 2164 C CA . ASN A 1 293 ? -4.814 19.803 -8.247 1.00 50.09 293 ASN A CA 1
ATOM 2165 C C . ASN A 1 293 ? -5.168 21.067 -9.051 1.00 50.09 293 ASN A C 1
ATOM 2167 O O . ASN A 1 293 ? -5.731 20.975 -10.141 1.00 50.09 293 ASN A O 1
ATOM 2171 N N . HIS A 1 294 ? -4.827 22.253 -8.542 1.00 53.44 294 HIS A N 1
ATOM 2172 C CA . HIS A 1 294 ? -5.003 23.512 -9.254 1.00 53.44 294 HIS A CA 1
ATOM 2173 C C . HIS A 1 294 ? -3.672 23.935 -9.874 1.00 53.44 294 HIS A C 1
ATOM 2175 O O . HIS A 1 294 ? -2.904 24.691 -9.285 1.00 53.44 294 HIS A O 1
ATOM 2181 N N . THR A 1 295 ? -3.388 23.481 -11.095 1.00 47.22 295 THR A N 1
ATOM 2182 C CA . THR A 1 295 ? -2.379 24.162 -11.914 1.00 47.22 295 THR A CA 1
ATOM 2183 C C . THR A 1 295 ? -2.924 25.545 -12.277 1.00 47.22 295 THR A C 1
ATOM 2185 O O . THR A 1 295 ? -4.023 25.604 -12.840 1.00 47.22 295 THR A O 1
ATOM 2188 N N . PRO A 1 296 ? -2.215 26.656 -12.006 1.00 45.22 296 PRO A N 1
ATOM 2189 C CA . PRO A 1 296 ? -2.635 27.960 -12.492 1.00 45.22 296 PRO A CA 1
ATOM 2190 C C . PRO A 1 296 ? -2.593 27.952 -14.022 1.00 45.22 296 PRO A C 1
ATOM 2192 O O . PRO A 1 296 ? -1.545 28.130 -14.640 1.00 45.22 296 PRO A O 1
ATOM 2195 N N . SER A 1 297 ? -3.738 27.723 -14.661 1.00 48.84 297 SER A N 1
ATOM 2196 C CA . SER A 1 297 ? -3.862 27.913 -16.097 1.00 48.84 297 SER A CA 1
ATOM 2197 C C . SER A 1 297 ? -4.041 29.406 -16.344 1.00 48.84 297 SER A C 1
ATOM 2199 O O . SER A 1 297 ? -5.073 29.967 -15.976 1.00 48.84 297 SER A O 1
ATOM 2201 N N . ARG A 1 298 ? -3.062 30.063 -16.976 1.00 41.16 298 ARG A N 1
ATOM 2202 C CA . ARG A 1 298 ? -3.262 31.398 -17.561 1.00 41.16 298 ARG A CA 1
ATOM 2203 C C . ARG A 1 298 ? -4.213 31.269 -18.753 1.00 41.16 298 ARG A C 1
ATOM 2205 O O . ARG A 1 298 ? -3.781 31.248 -19.899 1.00 41.16 298 ARG A O 1
ATOM 2212 N N . ARG A 1 299 ? -5.510 31.120 -18.492 1.00 49.25 299 ARG A N 1
ATOM 2213 C CA . ARG A 1 299 ? -6.540 31.256 -19.520 1.00 49.25 299 ARG A CA 1
ATOM 2214 C C . ARG A 1 299 ? -7.018 32.697 -19.479 1.00 49.25 299 ARG A C 1
ATOM 2216 O O . ARG A 1 299 ? -7.660 33.108 -18.519 1.00 49.25 299 ARG A O 1
ATOM 2223 N N . ILE A 1 300 ? -6.651 33.468 -20.498 1.00 61.91 300 ILE A N 1
ATOM 2224 C CA . ILE A 1 300 ? -7.239 34.786 -20.726 1.00 61.91 300 ILE A CA 1
ATOM 2225 C C . ILE A 1 300 ? -8.677 34.527 -21.179 1.00 61.91 300 ILE A C 1
ATOM 2227 O O . ILE A 1 300 ? -8.907 34.024 -22.277 1.00 61.91 300 ILE A O 1
ATOM 2231 N N . LEU A 1 301 ? -9.641 34.809 -20.305 1.00 52.91 301 LEU A N 1
ATOM 2232 C CA . LEU A 1 301 ? -11.050 34.884 -20.674 1.00 52.91 301 LEU A CA 1
ATOM 2233 C C . LEU A 1 301 ? -11.245 36.200 -21.426 1.00 52.91 301 LEU A C 1
ATOM 2235 O O . LEU A 1 301 ? -11.343 37.261 -20.817 1.00 52.91 301 LEU A O 1
ATOM 2239 N N . HIS A 1 302 ? -11.241 36.135 -22.756 1.00 55.75 302 HIS A N 1
ATOM 2240 C CA . HIS A 1 302 ? -11.645 37.268 -23.577 1.00 55.75 302 HIS A CA 1
ATOM 2241 C C . HIS A 1 302 ? -13.176 37.293 -23.591 1.00 55.75 302 HIS A C 1
ATOM 2243 O O . HIS A 1 302 ? -13.811 36.486 -24.268 1.00 55.75 302 HIS A O 1
ATOM 2249 N N . ILE A 1 303 ? -13.767 38.165 -22.778 1.00 65.94 303 ILE A N 1
ATOM 2250 C CA . ILE A 1 303 ? -15.199 38.455 -22.829 1.00 65.94 303 ILE A CA 1
ATOM 2251 C C . ILE A 1 303 ? -15.357 39.605 -23.817 1.00 65.94 303 ILE A C 1
ATOM 2253 O O . ILE A 1 303 ? -14.887 40.710 -23.559 1.00 65.94 303 ILE A O 1
ATOM 2257 N N . GLN A 1 304 ? -15.964 39.326 -24.968 1.00 58.34 304 GLN A N 1
ATOM 2258 C CA . GLN A 1 304 ? -16.385 40.358 -25.903 1.00 58.34 304 GLN A CA 1
ATOM 2259 C C . GLN A 1 304 ? -17.844 40.688 -25.585 1.00 58.34 304 GLN A C 1
ATOM 2261 O O . GLN A 1 304 ? -18.736 39.881 -25.851 1.00 58.34 304 GLN A O 1
ATOM 2266 N N . GLU A 1 305 ? -18.075 41.838 -24.957 1.00 57.03 305 GLU A N 1
ATOM 2267 C CA . GLU A 1 305 ? -19.425 42.386 -24.820 1.00 57.03 305 GLU A CA 1
ATOM 2268 C C . GLU A 1 305 ? -19.946 42.823 -26.195 1.00 57.03 305 GLU A C 1
ATOM 2270 O O . GLU A 1 305 ? -19.171 43.199 -27.082 1.00 57.03 305 GLU A O 1
ATOM 2275 N N . ARG A 1 306 ? -21.260 42.690 -26.380 1.00 54.81 306 ARG A N 1
ATOM 2276 C CA . ARG A 1 306 ? -21.968 42.955 -27.630 1.00 54.81 306 ARG A CA 1
ATOM 2277 C C . ARG A 1 306 ? -22.731 44.265 -27.540 1.00 54.81 306 ARG A C 1
ATOM 2279 O O . ARG A 1 306 ? -23.326 44.497 -26.466 1.00 54.81 306 ARG A O 1
#

Radius of gyration: 20.09 Å; chains: 1; bounding box: 47×70×53 Å

Sequence (306 aa):
MPSSAFGASLTSSVIDVDKYQANLPGSYSDDALYIGYTRGEPVATPTDWNKGGVLRLLTYNQFSPANWSVSKILDGIGPVASTVTRLQDKTKHNVWLYFGTGRYFTKTDDPTNVQSLFGIKDPCFSETGRPDDYKGSFGSPCTTSLSATSSGTTGVTAGSGTTLVNQTSAVSTVPASANGWFINLAAQAGSSNAERVVTDTVASINGIITFSTFKPSVDTCSYGGTSSVWSVKFDNGGDTLSGLKGQILIQLSTGAFQQVDAGSAFTKSLNRQSDDYKGVPPKIQPAITTNSNHTPSRRILHIQER

Secondary structure (DSSP, 8-state):
--SSEEE---TT-EE-SSTT-TTSTTTTS--EEEEEEEEEESTTS-SEEEEEEEEEEE-TT-SSGGG-EEEEEEESS--B-S--EEEEETTTTEEEEEEE-B--SSTTS-SSSPPEEEEEE-TTEESTT-SSSS--EE-SS--------B-GGG-BPPSTT--SEE-SSS-----TTS-EEEEEPPPPBTTBPPPEE-S--EE-TTSEEEEEEEEEBS-TTSSSEEEEEEEEETTT----TTT--EEEEEE-TTS-EEEEETTT---BTTTTB---EESPPPSSPPEEEEGGG-------------

Foldseek 3Di:
DQAQKDWADQVQQFDQLCCVPPPDLSHPPTQKGKTFMWGAPPRVDRPAGFWTAMKMWGCNSPPDSVQIDIAGQDTQQTGFHAHWHWDQDQVLQWIKTWGKHDDPPDLPHLQFFWIKIWIFTDPQWDQPDDPDSSRIDGDPPDHDYFFWHGPGNVGTDDDPRGLAAEPAQHFDDDDSSRGTYMHTFDGRDDQWGHKTFLAHWDAFPVQKIKTKIFTAGNDPPFQRGWIKMFIAGNGGRAAPQVPWAWWWWWQFSVRDTDTAGRNPQQDPRRSGMGDIHGGDTDRYGIDTDIPRPDDPDPDPPPDDDD

pLDDT: mean 86.42, std 11.88, range [41.16, 98.31]